Protein AF-A0A024W3K4-F1 (afdb_monomer)

Foldseek 3Di:
DDDDDDDDDDDDDDPDDPDDDDDDDDPPDDDDDDDDDCPPDDPPPQFPDPPVLVCLLPDADWAPLVPAAAWEFEQDDPPPPPPPDDDDDDDDDPDPPPSPRPDPPVVVCLVVLVFFDFLVRTDCLVVCQVPQLHKHWYAYPVRDTSAIWRAFSQFRRGTGHLDSDSNDGPFLVVLLVLLVVLVVVLVVVVVVVVVVVVVVVVDDDDPDPVVVVVVVCVVVVVPPDDDDDDDPPPPPPDDQWDVSQWAWSDDASVSSNHQWTWTTTHLEIEIERQASRCSSNVNSNVVSCCVPRVGQKYKYQQQDPSSSSRSHDRDIDIDGDPPPD

Solvent-accessible surface area (backbone atoms only — not comparable to full-atom values): 20032 Å² total; per-residue (Å²): 139,85,85,80,84,87,79,83,83,88,89,75,94,70,90,75,77,83,85,70,89,74,83,79,78,86,75,83,77,88,77,86,76,82,83,82,85,75,83,83,85,84,68,88,85,57,46,80,56,63,76,82,50,62,49,15,70,78,40,74,54,79,59,57,60,93,73,43,52,76,44,37,34,55,76,73,78,82,79,74,79,79,72,84,84,84,79,94,74,93,73,93,72,94,73,80,78,73,77,74,75,76,71,50,66,65,61,55,39,47,76,68,70,45,46,71,36,45,52,89,47,41,63,53,49,80,67,49,51,78,59,47,92,46,57,29,34,34,26,40,84,85,68,50,73,68,13,25,21,32,34,34,76,79,18,68,64,16,29,36,48,56,38,70,57,59,86,60,60,68,41,37,69,51,40,36,54,45,50,51,57,33,48,54,52,55,51,52,54,52,54,52,50,55,52,49,55,54,54,48,75,74,58,82,75,92,72,71,81,55,66,65,50,51,67,60,47,61,71,60,68,66,77,77,76,82,86,88,74,98,65,91,74,79,76,79,78,71,82,77,72,51,68,94,41,50,46,76,58,35,59,16,60,84,58,54,40,57,39,33,38,29,38,33,51,45,57,31,35,40,38,26,52,43,31,55,44,33,40,49,37,31,23,26,49,51,48,22,46,45,73,74,64,63,45,53,30,40,33,38,58,29,66,49,73,69,20,48,57,48,24,36,73,64,42,76,49,79,46,74,50,80,76,84,125

Radius of gyration: 28.73 Å; Cα contacts (8 Å, |Δi|>4): 403; chains: 1; bounding box: 88×60×87 Å

Organism: NCBI:txid1036725

pLDDT: mean 72.17, std 26.93, range [25.38, 98.62]

Mean predicted aligned error: 15.73 Å

Nearest PDB structures (foldseek):
  3c0k-assembly1_B  TM=8.573E-01  e=2.937E-12  Escherichia coli K-12
  4dmg-assembly1_B  TM=8.830E-01  e=1.112E-09  Thermus thermophilus HB8
  3vse-assembly1_A  TM=8.280E-01  e=9.782E-09  Staphylococcus aureus subsp. aureus Mu50
  3vse-assembly4_D  TM=8.427E-01  e=3.780E-08  Staphylococcus aureus subsp. aureus Mu50
  3vse-assembly3_C  TM=8.344E-01  e=4.252E-08  Staphylococcus aureus subsp. aureus Mu50

Structure (mmCIF, N/CA/C/O backbone):
data_AF-A0A024W3K4-F1
#
_entry.id   AF-A0A024W3K4-F1
#
loop_
_atom_site.group_PDB
_atom_site.id
_atom_site.type_symbol
_atom_site.label_atom_id
_atom_site.label_alt_id
_atom_site.label_comp_id
_atom_site.label_asym_id
_atom_site.label_entity_id
_atom_site.label_seq_id
_atom_site.pdbx_PDB_ins_code
_atom_site.Cartn_x
_atom_site.Cartn_y
_atom_site.Cartn_z
_atom_site.occupancy
_atom_site.B_iso_or_equiv
_atom_site.auth_seq_id
_atom_site.auth_comp_id
_atom_site.auth_asym_id
_atom_site.auth_atom_id
_atom_site.pdbx_PDB_model_num
ATOM 1 N N . MET A 1 1 ? 38.322 11.102 37.748 1.00 35.47 1 MET A N 1
ATOM 2 C CA . MET A 1 1 ? 37.238 10.255 38.298 1.00 35.47 1 MET A CA 1
ATOM 3 C C . MET A 1 1 ? 36.024 11.132 38.585 1.00 35.47 1 MET A C 1
ATOM 5 O O . MET A 1 1 ? 35.960 11.755 39.635 1.00 35.47 1 MET A O 1
ATOM 9 N N . LEU A 1 2 ? 35.109 11.256 37.620 1.00 25.53 2 LEU A N 1
ATOM 10 C CA . LEU A 1 2 ? 33.892 12.065 37.746 1.00 25.53 2 LEU A CA 1
ATOM 11 C C . LEU A 1 2 ? 32.757 11.206 38.324 1.00 25.53 2 LEU A C 1
ATOM 13 O O . LEU A 1 2 ? 32.382 10.191 37.743 1.00 25.53 2 LEU A O 1
ATOM 17 N N . LYS A 1 3 ? 32.254 11.611 39.496 1.00 25.94 3 LYS A N 1
ATOM 18 C CA . LYS A 1 3 ? 31.109 11.015 40.199 1.00 25.94 3 LYS A CA 1
ATOM 19 C C . LYS A 1 3 ? 29.810 11.366 39.469 1.00 25.94 3 LYS A C 1
ATOM 21 O O . LYS A 1 3 ? 29.427 12.531 39.437 1.00 25.94 3 LYS A O 1
ATOM 26 N N . VAL A 1 4 ? 29.106 10.360 38.956 1.00 29.14 4 VAL A N 1
ATOM 27 C CA . VAL A 1 4 ? 27.730 10.503 38.455 1.00 29.14 4 VAL A CA 1
ATOM 28 C C . VAL A 1 4 ? 26.764 10.251 39.612 1.00 29.14 4 VAL A C 1
ATOM 30 O O . VAL A 1 4 ? 26.815 9.207 40.260 1.00 29.14 4 VAL A O 1
ATOM 33 N N . HIS A 1 5 ? 25.915 11.238 39.898 1.00 28.30 5 HIS A N 1
ATOM 34 C CA . HIS A 1 5 ? 24.852 11.147 40.895 1.00 28.30 5 HIS A CA 1
ATOM 35 C C . HIS A 1 5 ? 23.686 10.309 40.359 1.00 28.30 5 HIS A C 1
ATOM 37 O O . HIS A 1 5 ? 23.136 10.588 39.297 1.00 28.30 5 HIS A O 1
ATOM 43 N N . ILE A 1 6 ? 23.301 9.293 41.130 1.00 30.70 6 ILE A N 1
ATOM 44 C CA . ILE A 1 6 ? 22.113 8.465 40.915 1.00 30.70 6 ILE A CA 1
ATOM 45 C C . ILE A 1 6 ? 20.901 9.227 41.461 1.00 30.70 6 ILE A C 1
ATOM 47 O O . ILE A 1 6 ? 20.842 9.499 42.661 1.00 30.70 6 ILE A O 1
ATOM 51 N N . ILE A 1 7 ? 19.918 9.532 40.607 1.00 29.83 7 ILE A N 1
ATOM 52 C CA . ILE A 1 7 ? 18.596 10.004 41.038 1.00 29.83 7 ILE A CA 1
ATOM 53 C C . ILE A 1 7 ? 17.520 8.970 40.671 1.00 29.83 7 ILE A C 1
ATOM 55 O O . ILE A 1 7 ? 17.353 8.552 39.530 1.00 29.83 7 ILE A O 1
ATOM 59 N N . LYS A 1 8 ? 16.845 8.568 41.747 1.00 29.58 8 LYS A N 1
ATOM 60 C CA . LYS A 1 8 ? 15.708 7.673 41.991 1.00 29.58 8 LYS A CA 1
ATOM 61 C C . LYS A 1 8 ? 14.643 7.517 40.882 1.00 29.58 8 LYS A C 1
ATOM 63 O O . LYS A 1 8 ? 13.936 8.451 40.535 1.00 29.58 8 LYS A O 1
ATOM 68 N N . THR A 1 9 ? 14.481 6.257 40.467 1.00 28.66 9 THR A N 1
ATOM 69 C CA . THR A 1 9 ? 13.239 5.472 40.257 1.00 28.66 9 THR A CA 1
ATOM 70 C C . THR A 1 9 ? 11.913 6.201 39.985 1.00 28.66 9 THR A C 1
ATOM 72 O O . THR A 1 9 ? 11.323 6.792 40.888 1.00 28.66 9 THR A O 1
ATOM 75 N N . TRP A 1 10 ? 11.347 5.964 38.797 1.00 27.56 10 TRP A N 1
ATOM 76 C CA . TRP A 1 10 ? 9.931 6.179 38.483 1.00 27.56 10 TRP A CA 1
ATOM 77 C C . TRP A 1 10 ? 9.160 4.859 38.681 1.00 27.56 10 TRP A C 1
ATOM 79 O O . TRP A 1 10 ? 9.478 3.849 38.052 1.00 27.56 10 TRP A O 1
ATOM 89 N N . LYS A 1 11 ? 8.173 4.848 39.586 1.00 32.31 11 LYS A N 1
ATOM 90 C CA . LYS A 1 11 ? 7.196 3.763 39.783 1.00 32.31 11 LYS A CA 1
ATOM 91 C C . LYS A 1 11 ? 5.886 4.183 39.112 1.00 32.31 11 LYS A C 1
ATOM 93 O O . LYS A 1 11 ? 5.188 5.041 39.633 1.00 32.31 11 LYS A O 1
ATOM 98 N N . GLY A 1 12 ? 5.547 3.552 37.992 1.00 28.77 12 GLY A N 1
ATOM 99 C CA . GLY A 1 12 ? 4.248 3.673 37.330 1.00 28.77 12 GLY A CA 1
ATOM 100 C C . GLY A 1 12 ? 3.929 2.360 36.628 1.00 28.77 12 GLY A C 1
ATOM 101 O O . GLY A 1 12 ? 4.603 1.981 35.675 1.00 28.77 12 GLY A O 1
ATOM 102 N N . PHE A 1 13 ? 2.975 1.616 37.179 1.00 30.62 13 PHE A N 1
ATOM 103 C CA . PHE A 1 13 ? 2.611 0.254 36.797 1.00 30.62 13 PHE A CA 1
ATOM 104 C C . PHE A 1 13 ? 2.102 0.164 35.346 1.00 30.62 13 PHE A C 1
ATOM 106 O O . PHE A 1 13 ? 0.965 0.515 35.055 1.00 30.62 13 PHE A O 1
ATOM 113 N N . ILE A 1 14 ? 2.898 -0.438 34.465 1.00 35.00 14 ILE A N 1
ATOM 114 C CA . ILE A 1 14 ? 2.391 -1.298 33.391 1.00 35.00 14 ILE A CA 1
ATOM 115 C C . ILE A 1 14 ? 3.075 -2.640 33.627 1.00 35.00 14 ILE A C 1
ATOM 117 O O . ILE A 1 14 ? 4.297 -2.740 33.503 1.00 35.00 14 ILE A O 1
ATOM 121 N N . LYS A 1 15 ? 2.312 -3.662 34.037 1.00 27.95 15 LYS A N 1
ATOM 122 C CA . LYS A 1 15 ? 2.810 -5.041 34.135 1.00 27.95 15 LYS A CA 1
ATOM 123 C C . LYS A 1 15 ? 3.262 -5.484 32.740 1.00 27.95 15 LYS A C 1
ATOM 125 O O . LYS A 1 15 ? 2.469 -5.976 31.947 1.00 27.95 15 LYS A O 1
ATOM 130 N N . ARG A 1 16 ? 4.545 -5.290 32.440 1.00 32.44 16 ARG A N 1
ATOM 131 C CA . ARG A 1 16 ? 5.241 -5.952 31.339 1.00 32.44 16 ARG A CA 1
ATOM 132 C C . ARG A 1 16 ? 5.407 -7.417 31.729 1.00 32.44 16 ARG A C 1
ATOM 134 O O . ARG A 1 16 ? 6.155 -7.716 32.653 1.00 32.44 16 ARG A O 1
ATOM 141 N N . GLN A 1 17 ? 4.710 -8.312 31.041 1.00 30.94 17 GLN A N 1
ATOM 142 C CA . GLN A 1 17 ? 5.138 -9.706 30.967 1.00 30.94 17 GLN A CA 1
ATOM 143 C C . GLN A 1 17 ? 6.216 -9.792 29.875 1.00 30.94 17 GLN A C 1
ATOM 145 O O . GLN A 1 17 ? 5.961 -9.347 28.752 1.00 30.94 17 GLN A O 1
ATOM 150 N N . PRO A 1 18 ? 7.425 -10.296 30.172 1.00 26.84 18 PRO A N 1
ATOM 151 C CA . PRO A 1 18 ? 8.405 -10.604 29.148 1.00 26.84 18 PRO A CA 1
ATOM 152 C C . PRO A 1 18 ? 7.993 -11.939 28.527 1.00 26.84 18 PRO A C 1
ATOM 154 O O . PRO A 1 18 ? 8.164 -12.982 29.151 1.00 26.84 18 PRO A O 1
ATOM 157 N N . PHE A 1 19 ? 7.427 -11.940 27.321 1.00 32.88 19 PHE A N 1
ATOM 158 C CA . PHE A 1 19 ? 7.217 -13.213 26.634 1.00 32.88 19 PHE A CA 1
ATOM 159 C C . PHE A 1 19 ? 8.515 -13.660 25.968 1.00 32.88 19 PHE A C 1
ATOM 161 O O . PHE A 1 19 ? 8.855 -13.283 24.849 1.00 32.88 19 PHE A O 1
ATOM 168 N N . SER A 1 20 ? 9.243 -14.463 26.741 1.00 30.78 20 SER A N 1
ATOM 169 C CA . SER A 1 20 ? 10.171 -15.484 26.278 1.00 30.78 20 SER A CA 1
ATOM 170 C C . SER A 1 20 ? 9.504 -16.375 25.228 1.00 30.78 20 SER A C 1
ATOM 172 O O . SER A 1 20 ? 8.387 -16.837 25.446 1.00 30.78 20 SER A O 1
ATOM 174 N N . SER A 1 21 ? 10.216 -16.609 24.122 1.00 30.12 21 SER A N 1
ATOM 175 C CA . SER A 1 21 ? 10.145 -17.790 23.245 1.00 30.12 21 SER A CA 1
ATOM 176 C C . SER A 1 21 ? 8.902 -18.679 23.406 1.00 30.12 21 SER A C 1
ATOM 178 O O . SER A 1 21 ? 8.953 -19.717 24.066 1.00 30.12 21 SER A O 1
ATOM 180 N N . VAL A 1 22 ? 7.793 -18.299 22.772 1.00 27.78 22 VAL A N 1
ATOM 181 C CA . VAL A 1 22 ? 6.673 -19.218 22.549 1.00 27.78 22 VAL A CA 1
ATOM 182 C C . VAL A 1 22 ? 6.882 -19.848 21.176 1.00 27.78 22 VAL A C 1
ATOM 184 O O . VAL A 1 22 ? 6.792 -19.173 20.151 1.00 27.78 22 VAL A O 1
ATOM 187 N N . LEU A 1 23 ? 7.216 -21.140 21.171 1.00 25.45 23 LEU A N 1
ATOM 188 C CA . LEU A 1 23 ? 7.142 -22.002 19.994 1.00 25.45 23 LEU A CA 1
ATOM 189 C C . LEU A 1 23 ? 5.716 -21.928 19.437 1.00 25.45 23 LEU A C 1
ATOM 191 O O . LEU A 1 23 ? 4.750 -22.269 20.116 1.00 25.45 23 LEU A O 1
ATOM 195 N N . TYR A 1 24 ? 5.595 -21.417 18.215 1.00 31.42 24 TYR A N 1
ATOM 196 C CA . TYR A 1 24 ? 4.321 -21.201 17.544 1.00 31.42 24 TYR A CA 1
ATOM 197 C C . TYR A 1 24 ? 3.840 -22.527 16.938 1.00 31.42 24 TYR A C 1
ATOM 199 O O . TYR A 1 24 ? 4.197 -22.871 15.813 1.00 31.42 24 TYR A O 1
ATOM 207 N N . GLU A 1 25 ? 3.039 -23.293 17.679 1.00 27.38 25 GLU A N 1
ATOM 208 C CA . GLU A 1 25 ? 2.244 -24.365 17.075 1.00 27.38 25 GLU A CA 1
ATOM 209 C C . GLU A 1 25 ? 1.123 -23.740 16.231 1.00 27.38 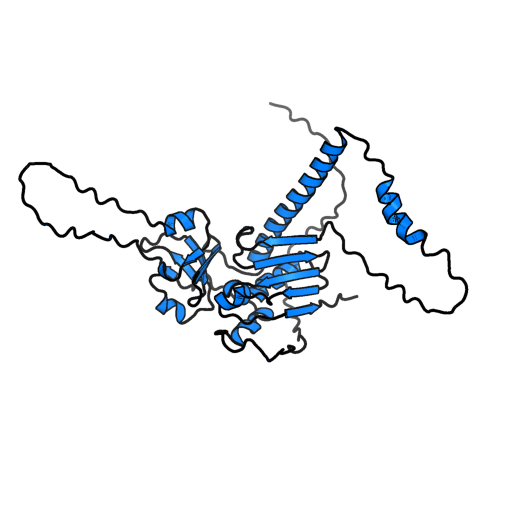25 GLU A C 1
ATOM 211 O O . GLU A 1 25 ? 0.186 -23.117 16.736 1.00 27.38 25 GLU A O 1
ATOM 216 N N . GLN A 1 26 ? 1.237 -23.895 14.910 1.00 35.94 26 GLN A N 1
ATOM 217 C CA . GLN A 1 26 ? 0.228 -23.503 13.929 1.00 35.94 26 GLN A CA 1
ATOM 218 C C . GLN A 1 26 ? -1.099 -24.234 14.184 1.00 35.94 26 GLN A C 1
ATOM 220 O O . GLN A 1 26 ? -1.314 -25.346 13.708 1.00 35.94 26 GLN A O 1
ATOM 225 N N . LYS A 1 27 ? -2.054 -23.564 14.832 1.00 25.38 27 LYS A N 1
ATOM 226 C CA . LYS A 1 27 ? -3.482 -23.860 14.647 1.00 25.38 27 LYS A CA 1
ATOM 227 C C . LYS A 1 27 ? -4.060 -22.886 13.626 1.00 25.38 27 LYS A C 1
ATOM 229 O O . LYS A 1 27 ? -4.553 -21.818 13.982 1.00 25.38 27 LYS A O 1
ATOM 234 N N . ARG A 1 28 ? -4.008 -23.260 12.341 1.00 34.69 28 ARG A N 1
ATOM 235 C CA . ARG A 1 28 ? -4.851 -22.641 11.305 1.00 34.69 28 ARG A CA 1
ATOM 236 C C . ARG A 1 28 ? -6.312 -22.872 11.702 1.00 34.69 28 ARG A C 1
ATOM 238 O O . ARG A 1 28 ? -6.773 -24.008 11.688 1.00 34.69 28 ARG A O 1
ATOM 245 N N . LYS A 1 29 ? -7.034 -21.820 12.088 1.00 32.19 29 LYS A N 1
ATOM 246 C CA . LYS A 1 29 ? -8.499 -21.865 12.145 1.00 32.19 29 LYS A CA 1
ATOM 247 C C . LYS A 1 29 ? -9.017 -21.544 10.747 1.00 32.19 29 LYS A C 1
ATOM 249 O O . LYS A 1 29 ? -8.862 -20.417 10.287 1.00 32.19 29 LYS A O 1
ATOM 254 N N . GLU A 1 30 ? -9.598 -22.531 10.074 1.00 31.02 30 GLU A N 1
ATOM 255 C CA . GLU A 1 30 ? -10.375 -22.299 8.856 1.00 31.02 30 GLU A CA 1
ATOM 256 C C . GLU A 1 30 ? -11.605 -21.459 9.215 1.00 31.02 30 GLU A C 1
ATOM 258 O O . GLU A 1 30 ? -12.449 -21.872 10.010 1.00 31.02 30 GLU A O 1
ATOM 263 N N . TYR A 1 31 ? -11.682 -20.247 8.668 1.00 39.78 31 TYR A N 1
ATOM 264 C CA . TYR A 1 31 ? -12.831 -19.364 8.828 1.00 39.78 31 TYR A CA 1
ATOM 265 C C . TYR A 1 31 ? -13.532 -19.179 7.483 1.00 39.78 31 TYR A C 1
ATOM 267 O O . TYR A 1 31 ? -12.937 -18.685 6.525 1.00 39.78 31 TYR A O 1
ATOM 275 N N . VAL A 1 32 ? -14.816 -19.536 7.431 1.00 32.03 32 VAL A N 1
ATOM 276 C CA . VAL A 1 32 ? -15.689 -19.351 6.265 1.00 32.03 32 VAL A CA 1
ATOM 277 C C . VAL A 1 32 ? -16.541 -18.100 6.491 1.00 32.03 32 VAL A C 1
ATOM 279 O O . VAL A 1 32 ? -17.346 -18.042 7.418 1.00 32.03 32 VAL A O 1
ATOM 282 N N . SER A 1 33 ? -16.352 -17.073 5.656 1.00 39.78 33 SER A N 1
ATOM 283 C CA . SER A 1 33 ? -17.185 -15.858 5.665 1.00 39.78 33 SER A CA 1
ATOM 284 C C . SER A 1 33 ? -18.474 -16.051 4.847 1.00 39.78 33 SER A C 1
ATOM 286 O O . SER A 1 33 ? -18.445 -16.791 3.864 1.00 39.78 33 SER A O 1
ATOM 288 N N . PRO A 1 34 ? -19.587 -15.370 5.192 1.00 34.47 34 PRO A N 1
ATOM 289 C CA . PRO A 1 34 ? -20.838 -15.456 4.435 1.00 34.47 34 PRO A CA 1
ATOM 290 C C . PRO A 1 34 ? -20.707 -14.894 3.003 1.00 34.47 34 PRO A C 1
ATOM 292 O O . PRO A 1 34 ? -19.805 -14.088 2.738 1.00 34.47 34 PRO A O 1
ATOM 295 N N . PRO A 1 35 ? -21.595 -15.301 2.070 1.00 35.75 35 PRO A N 1
ATOM 296 C CA . PRO A 1 35 ? -21.470 -14.981 0.653 1.00 35.75 35 PRO A CA 1
ATOM 297 C C . PRO A 1 35 ? -21.654 -13.488 0.359 1.00 35.75 35 PRO A C 1
ATOM 299 O O . PRO A 1 35 ? -22.377 -12.768 1.040 1.00 35.75 35 PRO A O 1
ATOM 302 N N . PHE A 1 36 ? -20.999 -13.049 -0.712 1.00 43.62 36 PHE A N 1
ATOM 303 C CA . PHE A 1 36 ? -21.000 -11.688 -1.242 1.00 43.62 36 PHE A CA 1
ATOM 304 C C . PHE A 1 36 ? -22.402 -11.235 -1.700 1.00 43.62 36 PHE A C 1
ATOM 306 O O . PHE A 1 36 ? -22.993 -11.862 -2.582 1.00 43.62 36 PHE A O 1
ATOM 313 N N . GLU A 1 37 ? -22.902 -10.100 -1.200 1.00 42.56 37 GLU A N 1
ATOM 314 C CA . GLU A 1 37 ? -24.058 -9.417 -1.803 1.00 42.56 37 GLU A CA 1
ATOM 315 C C . GLU A 1 37 ? -23.631 -8.729 -3.111 1.00 42.56 37 GLU A C 1
ATOM 317 O O . GLU A 1 37 ? -23.058 -7.637 -3.121 1.00 42.56 37 GLU A O 1
ATOM 322 N N . LYS A 1 38 ? -23.885 -9.396 -4.250 1.00 40.38 38 LYS A N 1
ATOM 323 C CA . LYS A 1 38 ? -23.642 -8.835 -5.590 1.00 40.38 38 LYS A CA 1
ATOM 324 C C . LYS A 1 38 ? -24.724 -7.796 -5.905 1.00 40.38 38 LYS A C 1
ATOM 326 O O . LYS A 1 38 ? -25.769 -8.156 -6.437 1.00 40.38 38 LYS A O 1
ATOM 331 N N . ASN A 1 39 ? -24.452 -6.508 -5.681 1.00 39.75 39 ASN A N 1
ATOM 332 C CA . ASN A 1 39 ? -25.192 -5.436 -6.362 1.00 39.75 39 ASN A CA 1
ATOM 333 C C . ASN A 1 39 ? -24.820 -5.477 -7.857 1.00 39.75 39 ASN A C 1
ATOM 335 O O . ASN A 1 39 ? -23.770 -4.980 -8.263 1.00 39.75 39 ASN A O 1
ATOM 339 N N . LYS A 1 40 ? -25.624 -6.182 -8.665 1.00 39.44 40 LYS A N 1
ATOM 340 C CA . LYS A 1 40 ? -25.241 -6.635 -10.017 1.00 39.44 40 LYS A CA 1
ATOM 341 C C . LYS A 1 40 ? -25.268 -5.575 -11.116 1.00 39.44 40 LYS A C 1
ATOM 343 O O . LYS A 1 40 ? -24.708 -5.842 -12.179 1.00 39.44 40 LYS A O 1
ATOM 348 N N . ASP A 1 41 ? -25.792 -4.377 -10.884 1.00 42.22 41 ASP A N 1
ATOM 349 C CA . ASP A 1 41 ? -26.120 -3.478 -11.992 1.00 42.22 41 ASP A CA 1
ATOM 350 C C . ASP A 1 41 ? -25.486 -2.090 -11.838 1.00 42.22 41 ASP A C 1
ATOM 352 O O . ASP A 1 41 ? -26.065 -1.198 -11.224 1.00 42.22 41 ASP A O 1
ATOM 356 N N . LYS A 1 42 ? -24.270 -1.924 -12.399 1.00 39.19 42 LYS A N 1
ATOM 357 C CA . LYS A 1 42 ? -23.794 -0.696 -13.098 1.00 39.19 42 LYS A CA 1
ATOM 358 C C . LYS A 1 42 ? -22.321 -0.705 -13.545 1.00 39.19 42 LYS A C 1
ATOM 360 O O . LYS A 1 42 ? -21.971 0.105 -14.396 1.00 39.19 42 LYS A O 1
ATOM 365 N N . PHE A 1 43 ? -21.458 -1.605 -13.052 1.00 41.25 43 PHE A N 1
ATOM 366 C CA . PHE A 1 43 ? -19.992 -1.429 -13.201 1.00 41.25 43 PHE A CA 1
ATOM 367 C C . PHE A 1 43 ? -19.215 -2.542 -13.927 1.00 41.25 43 PHE A C 1
ATOM 369 O O . PHE A 1 43 ? -17.994 -2.465 -14.025 1.00 41.25 43 PHE A O 1
ATOM 376 N N . LYS A 1 44 ? -19.895 -3.516 -14.550 1.00 45.09 44 LYS A N 1
ATOM 377 C CA . LYS A 1 44 ? -19.250 -4.621 -15.300 1.00 45.09 44 LYS A CA 1
ATOM 378 C C . LYS A 1 44 ? -18.358 -4.200 -16.485 1.00 45.09 44 LYS A C 1
ATOM 380 O O . LYS A 1 44 ? -17.654 -5.046 -17.021 1.00 45.09 44 LYS A O 1
ATOM 385 N N . LYS A 1 45 ? -18.402 -2.940 -16.942 1.00 41.38 45 LYS A N 1
ATOM 386 C CA . LYS A 1 45 ? -17.744 -2.513 -18.194 1.00 41.38 45 LYS A CA 1
ATOM 387 C C . LYS A 1 45 ? -16.279 -2.061 -18.067 1.00 41.38 45 LYS A C 1
ATOM 389 O O . LYS A 1 45 ? -15.621 -2.000 -19.095 1.00 41.38 45 LYS A O 1
ATOM 394 N N . ASN A 1 46 ? -15.749 -1.794 -16.867 1.00 48.06 46 ASN A N 1
ATOM 395 C CA . ASN A 1 46 ? -14.408 -1.189 -16.704 1.00 48.06 46 ASN A CA 1
ATOM 396 C C . ASN A 1 46 ? -13.418 -1.994 -15.849 1.00 48.06 46 ASN A C 1
ATOM 398 O O . ASN A 1 46 ? -12.363 -1.476 -15.476 1.00 48.06 46 ASN A O 1
ATOM 402 N N . THR A 1 47 ? -13.732 -3.251 -15.543 1.00 54.72 47 THR A N 1
ATOM 403 C CA . THR A 1 47 ? -12.933 -4.059 -14.620 1.00 54.72 47 THR A CA 1
ATOM 404 C C . THR A 1 47 ? -12.223 -5.155 -15.397 1.00 54.72 47 THR A C 1
ATOM 406 O O . THR A 1 47 ? -12.837 -5.928 -16.132 1.00 54.72 47 THR A O 1
ATOM 409 N N . LYS A 1 48 ? -10.888 -5.147 -15.326 1.00 60.25 48 LYS A N 1
ATOM 410 C CA . LYS A 1 48 ? -10.038 -6.097 -16.062 1.00 60.25 48 LYS A CA 1
ATOM 411 C C . LYS A 1 48 ? -9.694 -7.318 -15.213 1.00 60.25 48 LYS A C 1
ATOM 413 O O . LYS A 1 48 ? -9.449 -8.393 -15.747 1.00 60.25 48 LYS A O 1
ATOM 418 N N . PHE A 1 49 ? -9.732 -7.139 -13.900 1.00 61.09 49 PHE A N 1
ATOM 419 C CA . PHE A 1 49 ? -9.400 -8.134 -12.902 1.00 61.09 49 PHE A CA 1
ATOM 420 C C . PHE A 1 49 ? -10.693 -8.506 -12.167 1.00 61.09 49 PHE A C 1
ATOM 422 O O . PHE A 1 49 ? -11.243 -7.682 -11.440 1.00 61.09 49 PHE A O 1
ATOM 429 N N . LYS A 1 50 ? -11.241 -9.691 -12.458 1.00 61.09 50 LYS A N 1
ATOM 430 C CA . LYS A 1 50 ? -12.502 -10.186 -11.876 1.00 61.09 50 LYS A CA 1
ATOM 431 C C . LYS A 1 50 ? -12.229 -10.913 -10.544 1.00 61.09 50 LYS A C 1
ATOM 433 O O . LYS A 1 50 ? -11.530 -10.395 -9.680 1.00 61.09 50 LYS A O 1
ATOM 438 N N . GLU A 1 51 ? -12.749 -12.132 -10.388 1.00 53.72 51 GLU A N 1
ATOM 439 C CA . GLU A 1 51 ? -12.724 -12.932 -9.155 1.00 53.72 51 GLU A CA 1
ATOM 440 C C . GLU A 1 51 ? -11.306 -13.275 -8.650 1.00 53.72 51 GLU A C 1
ATOM 442 O O . GLU A 1 51 ? -11.129 -13.504 -7.455 1.00 53.72 51 GLU A O 1
ATOM 447 N N . GLU A 1 52 ? -10.284 -13.199 -9.512 1.00 59.88 52 GLU A N 1
ATOM 448 C CA . GLU A 1 52 ? -8.873 -13.466 -9.180 1.00 59.88 52 GLU A CA 1
ATOM 449 C C . GLU A 1 52 ? -8.298 -12.569 -8.075 1.00 59.88 52 GLU A C 1
ATOM 451 O O . GLU A 1 52 ? -7.374 -12.991 -7.381 1.00 59.88 52 GLU A O 1
ATOM 456 N N . LEU A 1 53 ? -8.830 -11.355 -7.890 1.00 64.94 53 LEU A N 1
ATOM 457 C CA . LEU A 1 53 ? -8.354 -10.432 -6.855 1.00 64.94 53 LEU A CA 1
ATOM 458 C C . LEU A 1 53 ? -9.047 -10.615 -5.506 1.00 64.94 53 LEU A C 1
ATOM 460 O O . LEU A 1 53 ? -8.432 -10.374 -4.469 1.00 64.94 53 LEU A O 1
ATOM 464 N N . TYR A 1 54 ? -10.302 -11.075 -5.488 1.00 63.50 54 TYR A N 1
ATOM 465 C CA . TYR A 1 54 ? -11.048 -11.229 -4.236 1.00 63.50 54 TYR A CA 1
ATOM 466 C C . TYR A 1 54 ? -10.445 -12.292 -3.315 1.00 63.50 54 TYR A C 1
ATOM 468 O O . TYR A 1 54 ? -10.634 -12.207 -2.099 1.00 63.50 54 TYR A O 1
ATOM 476 N N . LYS A 1 55 ? -9.675 -13.243 -3.865 1.00 71.00 55 LYS A N 1
ATOM 477 C CA . LYS A 1 55 ? -8.936 -14.230 -3.069 1.00 71.00 55 LYS A CA 1
ATOM 478 C C . LYS A 1 55 ? -7.991 -13.567 -2.069 1.00 71.00 55 LYS A C 1
ATOM 480 O O . LYS A 1 55 ? -7.900 -14.037 -0.945 1.00 71.00 55 LYS A O 1
ATOM 485 N N . TYR A 1 56 ? -7.392 -12.420 -2.402 1.00 72.38 56 TYR A N 1
ATOM 486 C CA . TYR A 1 56 ? -6.433 -11.732 -1.532 1.00 72.38 56 TYR A CA 1
ATOM 487 C C . TYR A 1 56 ? -7.069 -11.075 -0.304 1.00 72.38 56 TYR A C 1
ATOM 489 O O . TYR A 1 56 ? -6.361 -10.516 0.517 1.00 72.38 56 TYR A O 1
ATOM 497 N N . HIS A 1 57 ? -8.390 -11.153 -0.113 1.00 79.88 57 HIS A N 1
ATOM 498 C CA . HIS A 1 57 ? -9.012 -10.847 1.187 1.00 79.88 57 HIS A CA 1
ATOM 499 C C . HIS A 1 57 ? -9.016 -12.039 2.152 1.00 79.88 57 HIS A C 1
ATOM 501 O O . HIS A 1 57 ? -9.381 -11.872 3.317 1.00 79.88 57 HIS A O 1
ATOM 507 N N . TYR A 1 58 ? -8.638 -13.222 1.669 1.00 81.62 58 TYR A N 1
ATOM 508 C CA . TYR A 1 58 ? -8.709 -14.502 2.377 1.00 81.62 58 TYR A CA 1
ATOM 509 C C . TYR A 1 58 ? -7.400 -15.302 2.297 1.00 81.62 58 TYR A C 1
ATOM 511 O O . TYR A 1 58 ? -7.134 -16.110 3.180 1.00 81.62 58 TYR A O 1
ATOM 519 N N . GLU A 1 59 ? -6.583 -15.050 1.278 1.00 88.19 59 GLU A N 1
ATOM 520 C CA . GLU A 1 59 ? -5.297 -15.693 1.031 1.00 88.19 59 GLU A CA 1
ATOM 521 C C . GLU A 1 59 ? -4.159 -14.681 1.157 1.00 88.19 59 GLU A C 1
ATOM 523 O O . GLU A 1 59 ? -4.215 -13.586 0.593 1.00 88.19 59 GLU A O 1
ATOM 528 N N . GLU A 1 60 ? -3.107 -15.070 1.875 1.00 92.38 60 GLU A N 1
ATOM 529 C CA . GLU A 1 60 ? -1.902 -14.259 2.007 1.00 92.38 60 GLU A CA 1
ATOM 530 C C . GLU A 1 60 ? -1.166 -14.131 0.672 1.00 92.38 60 GLU A C 1
ATOM 532 O O . GLU A 1 60 ? -0.916 -15.125 -0.014 1.00 92.38 60 GLU A O 1
ATOM 537 N N . TYR A 1 61 ? -0.748 -12.912 0.326 1.00 94.19 61 TYR A N 1
ATOM 538 C CA . TYR A 1 61 ? 0.245 -12.736 -0.723 1.00 94.19 61 TYR A CA 1
ATOM 539 C C . TYR A 1 61 ? 1.623 -13.121 -0.175 1.00 94.19 61 TYR A C 1
ATOM 541 O O . TYR A 1 61 ? 2.134 -12.496 0.758 1.00 94.19 61 TYR A O 1
ATOM 549 N N . ILE A 1 62 ? 2.232 -14.145 -0.776 1.00 94.88 62 ILE A N 1
ATOM 550 C CA . ILE A 1 62 ? 3.573 -14.609 -0.421 1.00 94.88 62 ILE A CA 1
ATOM 551 C C . ILE A 1 62 ? 4.596 -13.933 -1.327 1.00 94.88 62 ILE A C 1
ATOM 553 O O . ILE A 1 62 ? 4.691 -14.205 -2.523 1.00 94.88 62 ILE A O 1
ATOM 557 N N . ASP A 1 63 ? 5.381 -13.043 -0.736 1.00 96.06 63 ASP A N 1
ATOM 558 C CA . ASP A 1 63 ? 6.409 -12.300 -1.444 1.00 96.06 63 ASP A CA 1
ATOM 559 C C . ASP A 1 63 ? 7.724 -13.085 -1.567 1.00 96.06 63 ASP A C 1
ATOM 561 O O . ASP A 1 63 ? 8.521 -13.174 -0.628 1.00 96.06 63 ASP A O 1
ATOM 565 N N . CYS A 1 64 ? 7.973 -13.610 -2.765 1.00 94.25 64 CYS A N 1
ATOM 566 C CA . CYS A 1 64 ? 9.202 -14.313 -3.115 1.00 94.25 64 CYS A CA 1
ATOM 567 C C . CYS A 1 64 ? 10.324 -13.327 -3.491 1.00 94.25 64 CYS A C 1
ATOM 569 O O . CYS A 1 64 ? 10.587 -13.076 -4.668 1.00 94.25 64 CYS A O 1
ATOM 571 N N . VAL A 1 65 ? 11.019 -12.792 -2.481 1.00 95.19 65 VAL A N 1
ATOM 572 C CA . VAL A 1 65 ? 12.062 -11.748 -2.613 1.00 95.19 65 VAL A CA 1
ATOM 573 C C . VAL A 1 65 ? 13.090 -12.040 -3.719 1.00 95.19 65 VAL A C 1
ATOM 575 O O . VAL A 1 65 ? 13.414 -11.157 -4.513 1.00 95.19 65 VAL A O 1
ATOM 578 N N . ASN A 1 66 ? 13.570 -13.285 -3.802 1.00 93.81 66 ASN A N 1
ATOM 579 C CA . ASN A 1 66 ? 14.627 -13.692 -4.737 1.00 93.81 66 ASN A CA 1
ATOM 580 C C . ASN A 1 66 ? 14.144 -13.877 -6.183 1.00 93.81 66 ASN A C 1
ATOM 582 O O . ASN A 1 66 ? 14.967 -13.968 -7.089 1.00 93.81 66 ASN A O 1
ATOM 586 N N . SER A 1 67 ? 12.832 -13.944 -6.405 1.00 93.94 67 SER A N 1
ATOM 587 C CA . SER A 1 67 ? 12.235 -14.159 -7.725 1.00 93.94 67 SER A CA 1
ATOM 588 C C . SER A 1 67 ? 11.369 -12.985 -8.176 1.00 93.94 67 SER A C 1
ATOM 590 O O . SER A 1 67 ? 10.568 -13.140 -9.097 1.00 93.94 67 SER A O 1
ATOM 592 N N . ARG A 1 68 ? 11.491 -11.814 -7.532 1.00 96.50 68 ARG A N 1
ATOM 593 C CA . ARG A 1 68 ? 10.792 -10.612 -7.992 1.00 96.50 68 ARG A CA 1
ATOM 594 C C . ARG A 1 68 ? 11.320 -10.206 -9.369 1.00 96.50 68 ARG A C 1
ATOM 596 O O . ARG A 1 68 ? 12.531 -9.997 -9.502 1.00 96.50 68 ARG A O 1
ATOM 603 N N . PRO A 1 69 ? 10.452 -10.039 -10.379 1.00 97.38 69 PRO A N 1
ATOM 604 C CA . PRO A 1 69 ? 10.881 -9.504 -11.660 1.00 97.38 69 PRO A CA 1
ATOM 605 C C . PRO A 1 69 ? 11.394 -8.068 -11.508 1.00 97.38 69 PRO A C 1
ATOM 607 O O . PRO A 1 69 ? 11.040 -7.342 -10.573 1.00 97.38 69 PRO A O 1
ATOM 610 N N . ILE A 1 70 ? 12.257 -7.661 -12.437 1.00 97.81 70 ILE A N 1
ATOM 611 C CA . ILE A 1 70 ? 12.852 -6.326 -12.444 1.00 97.81 70 ILE A CA 1
ATOM 612 C C . ILE A 1 70 ? 12.077 -5.440 -13.418 1.00 97.81 70 ILE A C 1
ATOM 614 O O . ILE A 1 70 ? 11.882 -5.794 -14.578 1.00 97.81 70 ILE A O 1
ATOM 618 N N . LEU A 1 71 ? 11.665 -4.271 -12.943 1.00 98.00 71 LEU A N 1
ATOM 619 C CA . LEU A 1 71 ? 11.156 -3.173 -13.749 1.00 98.00 71 LEU A CA 1
ATOM 620 C C . LEU A 1 71 ? 12.312 -2.234 -14.079 1.00 98.00 71 LEU A C 1
ATOM 622 O O . LEU A 1 71 ? 12.920 -1.652 -13.177 1.00 98.00 71 LEU A O 1
ATOM 626 N N . TYR A 1 72 ? 12.592 -2.095 -15.373 1.00 97.44 72 TYR A N 1
ATOM 627 C CA . TYR A 1 72 ? 13.622 -1.206 -15.894 1.00 97.44 72 TYR A CA 1
ATOM 628 C C . TYR A 1 72 ? 13.019 0.136 -16.305 1.00 97.44 72 TYR A C 1
ATOM 630 O O . TYR A 1 72 ? 12.081 0.192 -17.102 1.00 97.44 72 TYR A O 1
ATOM 638 N N . LEU A 1 73 ? 13.563 1.218 -15.757 1.00 96.50 73 LEU A N 1
ATOM 639 C CA . LEU A 1 73 ? 13.262 2.587 -16.168 1.00 96.50 73 LEU A CA 1
ATOM 640 C C . LEU A 1 73 ? 14.034 2.921 -17.446 1.00 96.50 73 LEU A C 1
ATOM 642 O O . LEU A 1 73 ? 15.199 2.540 -17.577 1.00 96.50 73 LEU A O 1
ATOM 646 N N . LYS A 1 74 ? 13.390 3.638 -18.369 1.00 93.00 74 LYS A N 1
ATOM 647 C CA . LYS A 1 74 ? 14.029 4.136 -19.595 1.00 93.00 74 LYS A CA 1
ATOM 648 C C . LYS A 1 74 ? 15.136 5.135 -19.265 1.00 93.00 74 LYS A C 1
ATOM 650 O O . LYS A 1 74 ? 15.002 5.925 -18.335 1.00 93.00 74 LYS A O 1
ATOM 655 N N . ASP A 1 75 ? 16.185 5.170 -20.075 1.00 85.19 75 ASP A N 1
ATOM 656 C CA . ASP A 1 75 ? 17.082 6.327 -20.089 1.00 85.19 75 ASP A CA 1
ATOM 657 C C . ASP A 1 75 ? 16.407 7.487 -20.845 1.00 85.19 75 ASP A C 1
ATOM 659 O O . ASP A 1 75 ? 15.696 7.260 -21.823 1.00 85.19 75 ASP A O 1
ATOM 663 N N . GLU A 1 76 ? 16.582 8.734 -20.394 1.00 70.06 76 GLU A N 1
ATOM 664 C CA . GLU A 1 76 ? 16.128 9.914 -21.143 1.00 70.06 76 GLU A CA 1
ATOM 665 C C . GLU A 1 76 ? 16.786 9.929 -22.535 1.00 70.06 76 GLU A C 1
ATOM 667 O O . GLU A 1 76 ? 18.010 10.034 -22.651 1.00 70.06 76 GLU A O 1
ATOM 672 N N . GLU A 1 77 ? 15.966 9.841 -23.588 1.00 58.16 77 GLU A N 1
ATOM 673 C CA . GLU A 1 77 ? 16.414 10.001 -24.971 1.00 58.16 77 GLU A CA 1
ATOM 674 C C . GLU A 1 77 ? 17.027 11.395 -25.159 1.00 58.16 77 GLU A C 1
ATOM 676 O O . GLU A 1 77 ? 16.452 12.426 -24.790 1.00 58.16 77 GLU A O 1
ATOM 681 N N . ILE A 1 78 ? 18.229 11.430 -25.736 1.00 52.66 78 ILE A N 1
ATOM 682 C CA . ILE A 1 78 ? 18.835 12.669 -26.212 1.00 52.66 78 ILE A CA 1
ATOM 683 C C . ILE A 1 78 ? 18.117 13.002 -27.517 1.00 52.66 78 ILE A C 1
ATOM 685 O O . ILE A 1 78 ? 18.474 12.469 -28.561 1.00 52.66 78 ILE A O 1
ATOM 689 N N . TYR A 1 79 ? 17.111 13.874 -27.471 1.00 46.59 79 TYR A N 1
ATOM 690 C CA . TYR A 1 79 ? 16.652 14.527 -28.693 1.00 46.59 79 TYR A CA 1
ATOM 691 C C . TYR A 1 79 ? 17.770 15.465 -29.151 1.00 46.59 79 TYR A C 1
ATOM 693 O O . TYR A 1 79 ? 17.988 16.529 -28.562 1.00 46.59 79 TYR A O 1
ATOM 701 N N . GLU A 1 80 ? 18.534 15.038 -30.153 1.00 45.09 80 GLU A N 1
ATOM 702 C CA . GLU A 1 80 ? 19.284 15.971 -30.981 1.00 45.09 80 GLU A CA 1
ATOM 703 C C . GLU A 1 80 ? 18.233 16.744 -31.777 1.00 45.09 80 GLU A C 1
ATOM 705 O O . GLU A 1 80 ? 17.502 16.173 -32.580 1.00 45.09 80 GLU A O 1
ATOM 710 N N . HIS A 1 81 ? 18.074 18.034 -31.476 1.00 41.53 81 HIS A N 1
ATOM 711 C CA . HIS A 1 81 ? 17.404 18.912 -32.420 1.00 41.53 81 HIS A CA 1
ATOM 712 C C . HIS A 1 81 ? 18.311 18.966 -33.647 1.00 41.53 81 HIS A C 1
ATOM 714 O O . HIS A 1 81 ? 19.350 19.625 -33.610 1.00 41.53 81 HIS A O 1
ATOM 720 N N . GLU A 1 82 ? 17.944 18.235 -34.697 1.00 40.84 82 GLU A N 1
ATOM 721 C CA . GLU A 1 82 ? 18.410 18.526 -36.045 1.00 40.84 82 GLU A CA 1
ATOM 722 C C . GLU A 1 82 ? 17.911 19.937 -36.361 1.00 40.84 82 GLU A C 1
ATOM 724 O O . GLU A 1 82 ? 16.739 20.168 -36.654 1.00 40.84 82 GLU A O 1
ATOM 729 N N . HIS A 1 83 ? 18.784 20.921 -36.159 1.00 43.62 83 HIS A N 1
ATOM 730 C CA . HIS A 1 83 ? 18.611 22.205 -36.803 1.00 43.62 83 HIS A CA 1
ATOM 731 C C . HIS A 1 83 ? 18.846 21.946 -38.289 1.00 43.62 83 HIS A C 1
ATOM 733 O O . HIS A 1 83 ? 19.967 21.648 -38.688 1.00 43.62 83 HIS A O 1
ATOM 739 N N . GLU A 1 84 ? 17.779 21.996 -39.087 1.00 39.91 84 GLU A N 1
ATOM 740 C CA . GLU A 1 84 ? 17.903 22.155 -40.532 1.00 39.91 84 GLU A CA 1
ATOM 741 C C . GLU A 1 84 ? 18.680 23.451 -40.786 1.00 39.91 84 GLU A C 1
ATOM 743 O O . GLU A 1 84 ? 18.189 24.558 -40.547 1.00 39.91 84 GLU A O 1
ATOM 748 N N . ASP A 1 85 ? 19.932 23.290 -41.204 1.00 43.94 85 ASP A N 1
ATOM 749 C CA . ASP A 1 85 ? 20.793 24.368 -41.658 1.00 43.94 85 ASP A CA 1
ATOM 750 C C . ASP A 1 85 ? 20.191 25.011 -42.910 1.00 43.94 85 ASP A C 1
ATOM 752 O O . ASP A 1 85 ? 19.935 24.338 -43.905 1.00 43.94 85 ASP A O 1
ATOM 756 N N . ASN A 1 86 ? 20.032 26.333 -42.885 1.00 40.53 86 ASN A N 1
ATOM 757 C CA . ASN A 1 86 ? 20.171 27.175 -44.067 1.00 40.53 86 ASN A CA 1
ATOM 758 C C . ASN A 1 86 ? 20.503 28.600 -43.620 1.00 40.53 86 ASN A C 1
ATOM 760 O O . ASN A 1 86 ? 19.625 29.333 -43.170 1.00 40.53 86 ASN A O 1
ATOM 764 N N . VAL A 1 87 ? 21.785 28.961 -43.725 1.00 39.66 87 VAL A N 1
ATOM 765 C CA . VAL A 1 87 ? 22.319 30.191 -44.345 1.00 39.66 87 VAL A CA 1
ATOM 766 C C . VAL A 1 87 ? 23.809 30.269 -43.998 1.00 39.66 87 VAL A C 1
ATOM 768 O O . VAL A 1 87 ? 24.201 30.401 -42.839 1.00 39.66 87 VAL A O 1
ATOM 771 N N . GLU A 1 88 ? 24.639 30.184 -45.037 1.00 46.28 88 GLU A N 1
ATOM 772 C CA . GLU A 1 88 ? 26.061 30.503 -44.993 1.00 46.28 88 GLU A CA 1
ATOM 773 C C . GLU A 1 88 ? 26.275 31.908 -44.423 1.00 46.28 88 GLU A C 1
ATOM 775 O O . GLU A 1 88 ? 25.746 32.887 -44.939 1.00 46.28 88 GLU A O 1
ATOM 780 N N . THR A 1 89 ? 27.116 32.034 -43.402 1.00 35.69 89 THR A N 1
ATOM 781 C CA . THR A 1 89 ? 28.117 33.104 -43.352 1.00 35.69 89 THR A CA 1
ATOM 782 C C . THR A 1 89 ? 29.247 32.679 -42.426 1.00 35.69 89 THR A C 1
ATOM 784 O O . THR A 1 89 ? 29.060 32.234 -41.295 1.00 35.69 89 THR A O 1
ATOM 787 N N . SER A 1 90 ? 30.452 32.792 -42.965 1.00 44.34 90 SER A N 1
ATOM 788 C CA . SER A 1 90 ? 31.725 32.649 -42.283 1.00 44.34 90 SER A CA 1
ATOM 789 C C . SER A 1 90 ? 31.779 33.527 -41.033 1.00 44.34 90 SER A C 1
ATOM 791 O O . SER A 1 90 ? 31.455 34.705 -41.112 1.00 44.34 90 SER A O 1
ATOM 793 N N . HIS A 1 91 ? 32.209 32.964 -39.900 1.00 38.88 91 HIS A N 1
ATOM 794 C CA . HIS A 1 91 ? 33.206 33.519 -38.972 1.00 38.88 91 HIS A CA 1
ATOM 795 C C . HIS A 1 91 ? 33.469 32.508 -37.842 1.00 38.88 91 HIS A C 1
ATOM 797 O O . HIS A 1 91 ? 32.556 31.943 -37.245 1.00 38.88 91 HIS A O 1
ATOM 803 N N . ASN A 1 92 ? 34.756 32.273 -37.584 1.00 45.66 92 ASN A N 1
ATOM 804 C CA . ASN A 1 92 ? 35.292 31.352 -36.588 1.00 45.66 92 ASN A CA 1
ATOM 805 C C . ASN A 1 92 ? 34.648 31.520 -35.204 1.00 45.66 92 ASN A C 1
ATOM 807 O O . ASN A 1 92 ? 34.763 32.582 -34.601 1.00 45.66 92 ASN A O 1
ATOM 811 N N . ASN A 1 93 ? 34.104 30.435 -34.650 1.00 37.56 93 ASN A N 1
ATOM 812 C CA . ASN A 1 93 ? 34.026 30.255 -33.204 1.00 37.56 93 ASN A CA 1
ATOM 813 C C . ASN A 1 93 ? 34.080 28.771 -32.843 1.00 37.56 93 ASN A C 1
ATOM 815 O O . ASN A 1 93 ? 33.267 27.961 -33.283 1.00 37.56 93 ASN A O 1
ATOM 819 N N . SER A 1 94 ? 35.063 28.435 -32.010 1.00 44.66 94 SER A N 1
ATOM 820 C CA . SER A 1 94 ? 35.264 27.116 -31.419 1.00 44.66 94 SER A CA 1
ATOM 821 C C . SER A 1 94 ? 34.148 26.842 -30.402 1.00 44.66 94 SER A C 1
ATOM 823 O O . SER A 1 94 ? 34.315 27.007 -29.193 1.00 44.66 94 SER A O 1
ATOM 825 N N . ASN A 1 95 ? 32.963 26.475 -30.892 1.00 38.59 95 ASN A N 1
ATOM 826 C CA . ASN A 1 95 ? 31.842 26.075 -30.053 1.00 38.59 95 ASN A CA 1
ATOM 827 C C . ASN A 1 95 ? 32.012 24.609 -29.653 1.00 38.59 95 ASN A C 1
ATOM 829 O O . ASN A 1 95 ? 31.576 23.682 -30.332 1.00 38.59 95 ASN A O 1
ATOM 833 N N . ASN A 1 96 ? 32.632 24.409 -28.490 1.00 41.81 96 ASN A N 1
ATOM 834 C CA . ASN A 1 96 ? 32.504 23.179 -27.721 1.00 41.81 96 ASN A CA 1
ATOM 835 C C . ASN A 1 96 ? 31.018 22.947 -27.402 1.00 41.81 96 ASN A C 1
ATOM 837 O O . ASN A 1 96 ? 30.516 23.398 -26.368 1.00 41.81 96 ASN A O 1
ATOM 841 N N . ASN A 1 97 ? 30.325 22.209 -28.271 1.00 40.78 97 ASN A N 1
ATOM 842 C CA . ASN A 1 97 ? 29.004 21.643 -28.018 1.00 40.78 97 ASN A CA 1
ATOM 843 C C . ASN A 1 97 ? 29.108 20.620 -26.875 1.00 40.78 97 ASN A C 1
ATOM 845 O O . ASN A 1 97 ? 29.113 19.404 -27.072 1.00 40.78 97 ASN A O 1
ATOM 849 N N . LYS A 1 98 ? 29.196 21.109 -25.632 1.00 44.38 98 LYS A N 1
ATOM 850 C CA . LYS A 1 98 ? 28.965 20.300 -24.435 1.00 44.38 98 LYS A CA 1
ATOM 851 C C . LYS A 1 98 ? 27.506 19.858 -24.477 1.00 44.38 98 LYS A C 1
ATOM 853 O O . LYS A 1 98 ? 26.634 20.567 -23.976 1.00 44.38 98 LYS A O 1
ATOM 858 N N . LYS A 1 99 ? 27.254 18.675 -25.050 1.00 47.00 99 LYS A N 1
ATOM 859 C CA . LYS A 1 99 ? 26.006 17.918 -24.895 1.00 47.00 99 LYS A CA 1
ATOM 860 C C . LYS A 1 99 ? 25.671 17.881 -23.401 1.00 47.00 99 LYS A C 1
ATOM 862 O O . LYS A 1 99 ? 26.259 17.114 -22.635 1.00 47.00 99 LYS A O 1
ATOM 867 N N . LYS A 1 100 ? 24.774 18.761 -22.948 1.00 48.41 100 LYS A N 1
ATOM 868 C CA . LYS A 1 100 ? 24.250 18.733 -21.581 1.00 48.41 100 LYS A CA 1
ATOM 869 C C . LYS A 1 100 ? 23.459 17.435 -21.465 1.00 48.41 100 LYS A C 1
ATOM 871 O O . LYS A 1 100 ? 22.308 17.390 -21.878 1.00 48.41 100 LYS A O 1
ATOM 876 N N . LYS A 1 101 ? 24.076 16.383 -20.911 1.00 50.38 101 LYS A N 1
ATOM 877 C CA . LYS A 1 101 ? 23.367 15.181 -20.450 1.00 50.38 101 LYS A CA 1
ATOM 878 C C . LYS A 1 101 ? 22.239 15.648 -19.525 1.00 50.38 101 LYS A C 1
ATOM 880 O O . LYS A 1 101 ? 22.507 16.007 -18.372 1.00 50.38 101 LYS A O 1
ATOM 885 N N . LYS A 1 102 ? 20.997 15.713 -20.018 1.00 55.44 102 LYS A N 1
ATOM 886 C CA . LYS A 1 102 ? 19.837 15.882 -19.141 1.00 55.44 102 LYS A CA 1
ATOM 887 C C . LYS A 1 102 ? 19.827 14.655 -18.227 1.00 55.44 102 LYS A C 1
ATOM 889 O O . LYS A 1 102 ? 19.994 13.519 -18.650 1.00 55.44 102 LYS A O 1
ATOM 894 N N . LYS A 1 103 ? 19.881 14.927 -16.924 1.00 56.88 103 LYS A N 1
ATOM 895 C CA . LYS A 1 103 ? 19.898 13.898 -15.882 1.00 56.88 103 LYS A CA 1
ATOM 896 C C . LYS A 1 103 ? 18.453 13.444 -15.672 1.00 56.88 103 LYS A C 1
ATOM 898 O O . LYS A 1 103 ? 17.700 14.285 -15.166 1.00 56.88 103 LYS A O 1
ATOM 903 N N . ASN A 1 104 ? 18.174 12.158 -15.929 1.00 73.00 104 ASN A N 1
ATOM 904 C CA . ASN A 1 104 ? 16.903 11.451 -15.702 1.00 73.00 104 ASN A CA 1
ATOM 905 C C . ASN A 1 104 ? 16.034 12.111 -14.624 1.00 73.00 104 ASN A C 1
ATOM 907 O O . ASN A 1 104 ? 16.318 12.055 -13.421 1.00 73.00 104 ASN A O 1
ATOM 911 N N . THR A 1 105 ? 14.973 12.770 -15.071 1.00 84.75 105 THR A N 1
ATOM 912 C CA . THR A 1 105 ? 14.026 13.514 -14.242 1.00 84.75 105 THR A CA 1
ATOM 913 C C . THR A 1 105 ? 13.277 12.569 -13.307 1.00 84.75 105 THR A C 1
ATOM 915 O O . THR A 1 105 ? 13.109 12.886 -12.126 1.00 84.75 105 THR A O 1
ATOM 918 N N . HIS A 1 106 ? 12.915 11.376 -13.789 1.00 88.06 106 HIS A N 1
ATOM 919 C CA . HIS A 1 106 ? 12.269 10.343 -12.981 1.00 88.06 106 HIS A CA 1
ATOM 920 C C . HIS A 1 106 ? 13.214 9.766 -11.912 1.00 88.06 106 HIS A C 1
ATOM 922 O O . HIS A 1 106 ? 12.808 9.670 -10.757 1.00 88.06 106 HIS A O 1
ATOM 928 N N . ASP A 1 107 ? 14.496 9.520 -12.213 1.00 90.44 107 ASP A N 1
ATOM 929 C CA . ASP A 1 107 ? 15.470 9.037 -11.214 1.00 90.44 107 ASP A CA 1
ATOM 930 C C . ASP A 1 107 ? 15.598 10.008 -10.033 1.00 90.44 107 ASP A C 1
ATOM 932 O O . ASP A 1 107 ? 15.605 9.609 -8.867 1.00 90.44 107 ASP A O 1
ATOM 936 N N . LYS A 1 108 ? 15.673 11.315 -10.318 1.00 91.50 108 LYS A N 1
ATOM 937 C CA . LYS A 1 108 ? 15.713 12.351 -9.272 1.00 91.50 108 LYS A CA 1
ATOM 938 C C . LYS A 1 108 ? 14.431 12.376 -8.450 1.00 91.50 108 LYS A C 1
ATOM 940 O O . LYS A 1 108 ? 14.490 12.610 -7.245 1.00 91.50 108 LYS A O 1
ATOM 945 N N . ARG A 1 109 ? 13.284 12.184 -9.101 1.00 94.31 109 ARG A N 1
ATOM 946 C CA . ARG A 1 109 ? 11.966 12.171 -8.465 1.00 94.31 109 ARG A CA 1
ATOM 947 C C . ARG A 1 109 ? 11.852 10.990 -7.494 1.00 94.31 109 ARG A C 1
ATOM 949 O O . ARG A 1 109 ? 11.503 11.205 -6.336 1.00 94.31 109 ARG A O 1
ATOM 956 N N . LEU A 1 110 ? 12.259 9.793 -7.915 1.00 94.12 110 LEU A N 1
ATOM 957 C CA . LEU A 1 110 ? 12.291 8.598 -7.064 1.00 94.12 110 LEU A CA 1
ATOM 958 C C . LEU A 1 110 ? 13.291 8.742 -5.905 1.00 94.12 110 LEU A C 1
ATOM 960 O O . LEU A 1 110 ? 12.953 8.436 -4.766 1.00 94.12 110 LEU A O 1
ATOM 964 N N . LYS A 1 111 ? 14.480 9.317 -6.147 1.00 92.69 111 LYS A N 1
ATOM 965 C CA . LYS A 1 111 ? 15.478 9.614 -5.093 1.00 92.69 111 LYS A CA 1
ATOM 966 C C . LYS A 1 111 ? 14.977 10.604 -4.032 1.00 92.69 111 LYS A C 1
ATOM 968 O O . LYS A 1 111 ? 15.521 10.644 -2.935 1.00 92.69 111 LYS A O 1
ATOM 973 N N . ARG A 1 112 ? 13.944 11.394 -4.339 1.00 92.62 11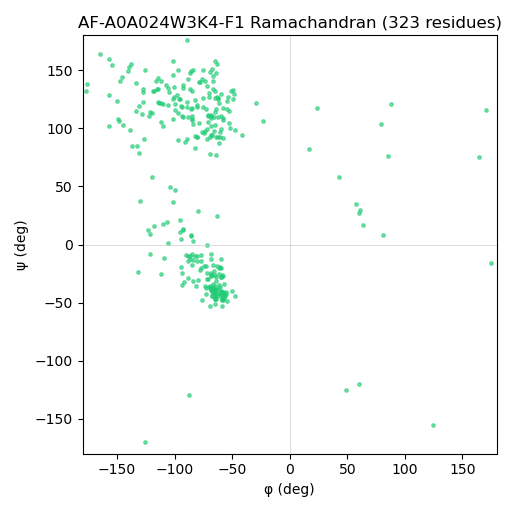2 ARG A N 1
ATOM 974 C CA . ARG A 1 112 ? 13.263 12.304 -3.400 1.00 92.62 112 ARG A CA 1
ATOM 975 C C . ARG A 1 112 ? 12.053 11.662 -2.708 1.00 92.62 112 ARG A C 1
ATOM 977 O O . ARG A 1 112 ? 11.258 12.383 -2.118 1.00 92.62 112 ARG A O 1
ATOM 984 N N . ASN A 1 113 ? 11.906 10.338 -2.785 1.00 89.25 113 ASN A N 1
ATOM 985 C CA . ASN A 1 113 ? 10.785 9.574 -2.230 1.00 89.25 113 ASN A CA 1
ATOM 986 C C . ASN A 1 113 ? 9.409 9.963 -2.798 1.00 89.25 113 ASN A C 1
ATOM 988 O O . ASN A 1 113 ? 8.393 9.772 -2.140 1.00 89.25 113 ASN A O 1
ATOM 992 N N . ILE A 1 114 ? 9.347 10.478 -4.030 1.00 94.75 114 ILE A N 1
ATOM 993 C CA . ILE A 1 114 ? 8.075 10.595 -4.753 1.00 94.75 114 ILE A CA 1
ATOM 994 C C . ILE A 1 114 ? 7.828 9.239 -5.433 1.00 94.75 114 ILE A C 1
ATOM 996 O O . ILE A 1 114 ? 8.529 8.932 -6.399 1.00 94.75 114 ILE A O 1
ATOM 1000 N N . PRO A 1 115 ? 6.864 8.419 -4.972 1.00 95.62 115 PRO A N 1
ATOM 1001 C CA . PRO A 1 115 ? 6.899 6.967 -5.171 1.00 95.62 115 PRO A CA 1
ATOM 1002 C C . PRO A 1 115 ? 6.346 6.484 -6.519 1.00 95.62 115 PRO A C 1
ATOM 1004 O O . PRO A 1 115 ? 6.237 5.282 -6.733 1.00 95.62 115 PRO A O 1
ATOM 1007 N N . PHE A 1 116 ? 5.944 7.383 -7.417 1.00 97.25 116 PHE A N 1
ATOM 1008 C CA . PHE A 1 116 ? 5.193 7.029 -8.625 1.00 97.25 116 PHE A CA 1
ATOM 1009 C C . PHE A 1 116 ? 6.091 6.694 -9.813 1.00 97.25 116 PHE A C 1
ATOM 1011 O O . PHE A 1 116 ? 7.105 7.335 -10.031 1.00 97.25 116 PHE A O 1
ATOM 1018 N N . ILE A 1 117 ? 5.722 5.716 -10.623 1.00 97.69 117 ILE A N 1
ATOM 1019 C CA . ILE A 1 117 ? 6.387 5.421 -11.895 1.00 97.69 117 ILE A CA 1
ATOM 1020 C C . ILE A 1 117 ? 5.298 5.378 -12.954 1.00 97.69 117 ILE A C 1
ATOM 1022 O O . ILE A 1 117 ? 4.326 4.630 -12.815 1.00 97.69 117 ILE A O 1
ATOM 1026 N N . TYR A 1 118 ? 5.433 6.214 -13.974 1.00 97.31 118 TYR A N 1
ATOM 1027 C CA . TYR A 1 118 ? 4.441 6.341 -15.033 1.00 97.31 118 TYR A CA 1
ATOM 1028 C C . TYR A 1 118 ? 4.667 5.296 -16.127 1.00 97.31 118 TYR A C 1
ATOM 1030 O O . TYR A 1 118 ? 5.795 4.897 -16.400 1.00 97.31 118 TYR A O 1
ATOM 1038 N N . SER A 1 119 ? 3.585 4.867 -16.778 1.00 96.25 119 SER A N 1
ATOM 1039 C CA . SER A 1 119 ? 3.610 3.849 -17.844 1.00 96.25 119 SER A CA 1
ATOM 1040 C C . SER A 1 119 ? 4.652 4.120 -18.937 1.00 96.25 119 SER A C 1
ATOM 1042 O O . SER A 1 119 ? 5.345 3.207 -19.378 1.00 96.25 119 SER A O 1
ATOM 1044 N N . ASN A 1 120 ? 4.813 5.380 -19.343 1.00 94.81 120 ASN A N 1
ATOM 1045 C CA . ASN A 1 120 ? 5.761 5.796 -20.375 1.00 94.81 120 ASN A CA 1
ATOM 1046 C C . ASN A 1 120 ? 7.234 5.756 -19.926 1.00 94.81 120 ASN A C 1
ATOM 1048 O O . ASN A 1 120 ? 8.109 5.723 -20.793 1.00 94.81 120 ASN A O 1
ATOM 1052 N N . GLU A 1 121 ? 7.509 5.734 -18.618 1.00 95.56 121 GLU A N 1
ATOM 1053 C CA . GLU A 1 121 ? 8.858 5.673 -18.029 1.00 95.56 121 GLU A CA 1
ATOM 1054 C C . GLU A 1 121 ? 9.420 4.239 -17.977 1.00 95.56 121 GLU A C 1
ATOM 1056 O O . GLU A 1 121 ? 10.600 4.058 -17.682 1.00 95.56 121 GLU A O 1
ATOM 1061 N N . ILE A 1 122 ? 8.606 3.214 -18.260 1.00 96.44 122 ILE A N 1
ATOM 1062 C CA . ILE A 1 122 ? 8.979 1.800 -18.113 1.00 96.44 122 ILE A CA 1
ATOM 1063 C C . ILE A 1 122 ? 9.461 1.230 -19.453 1.00 96.44 122 ILE A C 1
ATOM 1065 O O . ILE A 1 122 ? 8.737 1.269 -20.448 1.00 96.44 122 ILE A O 1
ATOM 1069 N N . GLN A 1 123 ? 10.667 0.661 -19.474 1.00 96.25 123 GLN A N 1
ATOM 1070 C CA . GLN A 1 123 ? 11.283 0.061 -20.660 1.00 96.25 123 GLN A CA 1
ATOM 1071 C C . GLN A 1 123 ? 10.683 -1.312 -20.996 1.00 96.25 123 GLN A C 1
ATOM 1073 O O . GLN A 1 123 ? 10.317 -1.563 -22.140 1.00 96.25 123 GLN A O 1
ATOM 1078 N N . ASN A 1 124 ? 10.550 -2.204 -20.011 1.00 96.56 124 ASN A N 1
ATOM 1079 C CA . ASN A 1 124 ? 10.102 -3.591 -20.200 1.00 96.56 124 ASN A CA 1
ATOM 1080 C C . ASN A 1 124 ? 8.623 -3.814 -19.823 1.00 96.56 124 ASN A C 1
ATOM 1082 O O . ASN A 1 124 ? 8.247 -4.856 -19.285 1.00 96.56 124 ASN A O 1
ATOM 1086 N N . LEU A 1 125 ? 7.762 -2.829 -20.107 1.00 95.81 125 LEU A N 1
ATOM 1087 C CA . LEU A 1 125 ? 6.353 -2.841 -19.695 1.00 95.81 125 LEU A CA 1
ATOM 1088 C C . LEU A 1 125 ? 5.579 -4.052 -20.242 1.00 95.81 125 LEU A C 1
ATOM 1090 O O . LEU A 1 125 ? 4.863 -4.711 -19.491 1.00 95.81 125 LEU A O 1
ATOM 1094 N N . GLU A 1 126 ? 5.725 -4.359 -21.535 1.00 94.94 126 GLU A N 1
ATOM 1095 C CA . GLU A 1 126 ? 4.989 -5.455 -22.187 1.00 94.94 126 GLU A CA 1
ATOM 1096 C C . GLU A 1 126 ? 5.419 -6.845 -21.690 1.00 94.94 126 GLU A C 1
ATOM 1098 O O . GLU A 1 126 ? 4.612 -7.773 -21.672 1.00 94.94 126 GLU A O 1
ATOM 1103 N N . GLU A 1 127 ? 6.663 -6.991 -21.228 1.00 95.25 127 GLU A N 1
ATOM 1104 C CA . GLU A 1 127 ? 7.134 -8.220 -20.588 1.00 95.25 127 GLU A CA 1
ATOM 1105 C C . GLU A 1 127 ? 6.461 -8.413 -19.223 1.00 95.25 127 GLU A C 1
ATOM 1107 O O . GLU A 1 127 ? 5.829 -9.444 -18.983 1.00 95.25 127 GLU A O 1
ATOM 1112 N N . LEU A 1 128 ? 6.526 -7.395 -18.358 1.00 94.69 128 LEU A N 1
ATOM 1113 C CA . LEU A 1 128 ? 5.956 -7.439 -17.007 1.00 94.69 128 LEU A CA 1
ATOM 1114 C C . LEU A 1 128 ? 4.434 -7.582 -17.013 1.00 94.69 128 LEU A C 1
ATOM 1116 O O . LEU A 1 128 ? 3.850 -8.209 -16.132 1.00 94.69 128 LEU A O 1
ATOM 1120 N N . LYS A 1 129 ? 3.771 -7.038 -18.031 1.00 93.38 129 LYS A N 1
ATOM 1121 C CA . LYS A 1 129 ? 2.316 -7.104 -18.201 1.00 93.38 129 LYS A CA 1
ATOM 1122 C C . LYS A 1 129 ? 1.770 -8.528 -18.306 1.00 93.38 129 LYS A C 1
ATOM 1124 O O . LYS A 1 129 ? 0.585 -8.725 -18.035 1.00 93.38 129 LYS A O 1
ATOM 1129 N N . LYS A 1 130 ? 2.612 -9.512 -18.647 1.00 91.12 130 LYS A N 1
ATOM 1130 C CA . LYS A 1 130 ? 2.255 -10.941 -18.657 1.00 91.12 130 LYS A CA 1
ATOM 1131 C C . LYS A 1 130 ? 1.916 -11.472 -17.261 1.00 91.12 130 LYS A C 1
ATOM 1133 O O . LYS A 1 130 ? 1.128 -12.404 -17.158 1.00 91.12 130 LYS A O 1
ATOM 1138 N N . ASN A 1 131 ? 2.477 -10.878 -16.205 1.00 87.25 131 ASN A N 1
ATOM 1139 C CA . ASN A 1 131 ? 2.190 -11.237 -14.820 1.00 87.25 131 ASN A CA 1
ATOM 1140 C C . ASN A 1 131 ? 2.037 -9.970 -13.953 1.00 87.25 131 ASN A C 1
ATOM 1142 O O . ASN A 1 131 ? 3.001 -9.529 -13.333 1.00 87.25 131 ASN A O 1
ATOM 1146 N N . PRO A 1 132 ? 0.841 -9.355 -13.913 1.00 84.06 132 PRO A N 1
ATOM 1147 C CA . PRO A 1 132 ? 0.626 -8.082 -13.224 1.00 84.06 132 PRO A CA 1
ATOM 1148 C C . PRO A 1 132 ? 0.450 -8.211 -11.701 1.00 84.06 132 PRO A C 1
ATOM 1150 O O . PRO A 1 132 ? 0.438 -7.194 -11.018 1.00 84.06 132 PRO A O 1
ATOM 1153 N N . PHE A 1 133 ? 0.300 -9.426 -11.160 1.00 88.81 133 PHE A N 1
ATOM 1154 C CA . PHE A 1 133 ? 0.012 -9.666 -9.738 1.00 88.81 133 PHE A CA 1
ATOM 1155 C C . PHE A 1 133 ? 1.266 -10.040 -8.948 1.00 88.81 133 PHE A C 1
ATOM 1157 O O . PHE A 1 133 ? 1.284 -11.020 -8.203 1.00 88.81 133 PHE A O 1
ATOM 1164 N N . VAL A 1 134 ? 2.339 -9.278 -9.146 1.00 92.56 134 VAL A N 1
ATOM 1165 C CA . VAL A 1 134 ? 3.607 -9.475 -8.442 1.00 92.56 134 VAL A CA 1
ATOM 1166 C C . VAL A 1 134 ? 4.223 -8.145 -8.046 1.00 92.56 134 VAL A C 1
ATOM 1168 O O . VAL A 1 134 ? 4.030 -7.112 -8.692 1.00 92.56 134 VAL A O 1
ATOM 1171 N N . LEU A 1 135 ? 5.010 -8.185 -6.979 1.00 97.50 135 LEU A N 1
ATOM 1172 C CA . LEU A 1 135 ? 5.921 -7.104 -6.635 1.00 97.50 135 LEU A CA 1
ATOM 1173 C C . LEU A 1 135 ? 7.118 -7.099 -7.585 1.00 97.50 135 LEU A C 1
ATOM 1175 O O . LEU A 1 135 ? 7.660 -8.150 -7.925 1.00 97.50 135 LEU A O 1
ATOM 1179 N N . VAL A 1 136 ? 7.556 -5.902 -7.965 1.00 98.00 136 VAL A N 1
ATOM 1180 C CA . VAL A 1 136 ? 8.701 -5.695 -8.859 1.00 98.00 136 VAL A CA 1
ATOM 1181 C C . VAL A 1 136 ? 9.833 -4.993 -8.118 1.00 98.00 136 VAL A C 1
ATOM 1183 O O . VAL A 1 136 ? 9.595 -4.101 -7.301 1.00 98.00 136 VAL A O 1
ATOM 1186 N N . ASN A 1 137 ? 11.076 -5.357 -8.424 1.00 98.25 137 ASN A N 1
ATOM 1187 C CA . ASN A 1 137 ? 12.237 -4.549 -8.054 1.00 98.25 137 ASN A CA 1
ATOM 1188 C C . ASN A 1 137 ? 12.456 -3.482 -9.131 1.00 98.25 137 ASN A C 1
ATOM 1190 O O . ASN A 1 137 ? 12.472 -3.801 -10.315 1.00 98.25 137 ASN A O 1
ATOM 1194 N N . VAL A 1 138 ? 12.649 -2.225 -8.746 1.00 98.06 138 VAL A N 1
ATOM 1195 C CA . VAL A 1 138 ? 12.787 -1.105 -9.687 1.00 98.06 138 VAL A CA 1
ATOM 1196 C C . VAL A 1 138 ? 14.252 -0.731 -9.856 1.00 98.06 138 VAL A C 1
ATOM 1198 O O . VAL A 1 138 ? 14.937 -0.442 -8.868 1.00 98.06 138 VAL A O 1
ATOM 1201 N N . LYS A 1 139 ? 14.715 -0.685 -11.107 1.00 97.25 139 LYS A N 1
ATOM 1202 C CA . LYS A 1 139 ? 16.071 -0.269 -11.473 1.00 97.25 139 LYS A CA 1
ATOM 1203 C C . LYS A 1 139 ? 16.083 0.638 -12.699 1.00 97.25 139 LYS A C 1
ATOM 1205 O O . LYS A 1 139 ? 15.190 0.555 -13.534 1.00 97.25 139 LYS A O 1
ATOM 1210 N N . ASN A 1 140 ? 17.111 1.469 -12.844 1.00 95.00 140 ASN A N 1
ATOM 1211 C CA . ASN A 1 140 ? 17.411 2.103 -14.136 1.00 95.00 140 ASN A CA 1
ATOM 1212 C C . ASN A 1 140 ? 18.348 1.224 -14.985 1.00 95.00 140 ASN A C 1
ATOM 1214 O O . ASN A 1 140 ? 18.839 0.187 -14.528 1.00 95.00 140 ASN A O 1
ATOM 1218 N N . MET A 1 141 ? 18.635 1.658 -16.215 1.00 92.38 141 MET A N 1
ATOM 1219 C CA . MET A 1 141 ? 19.537 0.955 -17.142 1.00 92.38 141 MET A CA 1
ATOM 1220 C C . MET A 1 141 ? 20.987 0.864 -16.643 1.00 92.38 141 MET A C 1
ATOM 1222 O O . MET A 1 141 ? 21.743 0.001 -17.080 1.00 92.38 141 MET A O 1
ATOM 1226 N N . LYS A 1 142 ? 21.376 1.701 -15.672 1.00 92.44 142 LYS A N 1
ATOM 1227 C CA . LYS A 1 142 ? 22.682 1.646 -14.989 1.00 92.44 142 LYS A CA 1
ATOM 1228 C C . LYS A 1 142 ? 22.700 0.678 -13.806 1.00 92.44 142 LYS A C 1
ATOM 1230 O O . LYS A 1 142 ? 23.675 0.654 -13.059 1.00 92.44 142 LYS A O 1
ATOM 1235 N N . ASN A 1 143 ? 21.635 -0.104 -13.626 1.00 93.50 143 ASN A N 1
ATOM 1236 C CA . ASN A 1 143 ? 21.456 -1.051 -12.528 1.00 93.50 143 ASN A CA 1
ATOM 1237 C C . ASN A 1 143 ? 21.387 -0.381 -11.135 1.00 93.50 143 ASN A C 1
ATOM 1239 O O . ASN A 1 143 ? 21.510 -1.069 -10.120 1.00 93.50 143 ASN A O 1
ATOM 1243 N N . GLU A 1 144 ? 21.151 0.938 -11.059 1.00 94.69 144 GLU A N 1
ATOM 1244 C CA . GLU A 1 144 ? 20.851 1.617 -9.793 1.00 94.69 144 GLU A CA 1
ATOM 1245 C C . GLU A 1 144 ? 19.455 1.195 -9.318 1.00 94.69 144 GLU A C 1
ATOM 1247 O O . GLU A 1 144 ? 18.498 1.237 -10.090 1.00 94.69 144 GLU A O 1
ATOM 1252 N N . SER A 1 145 ? 19.337 0.791 -8.051 1.00 96.19 145 SER A N 1
ATOM 1253 C CA . SER A 1 145 ? 18.082 0.321 -7.454 1.00 96.19 145 SER A CA 1
ATOM 1254 C C . SER A 1 145 ? 17.310 1.452 -6.778 1.00 96.19 145 SER A C 1
ATOM 1256 O O . SER A 1 145 ? 17.888 2.234 -6.024 1.00 96.19 145 SER A O 1
ATOM 1258 N N . PHE A 1 146 ? 15.993 1.476 -6.979 1.00 96.38 146 PHE A N 1
ATOM 1259 C CA . PHE A 1 146 ? 15.070 2.417 -6.331 1.00 96.38 146 PHE A CA 1
ATOM 1260 C C . PHE A 1 146 ? 14.171 1.755 -5.284 1.00 96.38 146 PHE A C 1
ATOM 1262 O O . PHE A 1 146 ? 13.536 2.458 -4.503 1.00 96.38 146 PHE A O 1
ATOM 1269 N N . GLY A 1 147 ? 14.139 0.420 -5.237 1.00 96.94 147 GLY A N 1
ATOM 1270 C CA . GLY A 1 147 ? 13.389 -0.331 -4.236 1.00 96.94 147 GLY A CA 1
ATOM 1271 C C . GLY A 1 147 ? 12.400 -1.322 -4.832 1.00 96.94 147 GLY A C 1
ATOM 1272 O O . GLY A 1 147 ? 12.568 -1.804 -5.950 1.00 96.94 147 GLY A O 1
ATOM 1273 N N . VAL A 1 148 ? 11.374 -1.630 -4.049 1.00 98.06 148 VAL A N 1
ATOM 1274 C CA . VAL A 1 148 ? 10.279 -2.547 -4.360 1.00 98.06 148 VAL A CA 1
ATOM 1275 C C . VAL A 1 148 ? 9.036 -1.730 -4.656 1.00 98.06 148 VAL A C 1
ATOM 1277 O O . VAL A 1 148 ? 8.701 -0.815 -3.897 1.00 98.06 148 VAL A O 1
ATOM 1280 N N . ALA A 1 149 ? 8.324 -2.083 -5.718 1.00 98.06 149 ALA A N 1
ATOM 1281 C CA . ALA A 1 149 ? 7.068 -1.457 -6.082 1.00 98.06 149 ALA A CA 1
ATOM 1282 C C . ALA A 1 149 ? 5.941 -2.474 -6.243 1.00 98.06 149 ALA A C 1
ATOM 1284 O O . ALA A 1 149 ? 6.145 -3.615 -6.660 1.00 98.06 149 ALA A O 1
ATOM 1285 N N . THR A 1 150 ? 4.731 -2.004 -5.965 1.00 97.44 150 THR A N 1
ATOM 1286 C CA . THR A 1 150 ? 3.526 -2.605 -6.541 1.00 97.44 150 THR A CA 1
ATOM 1287 C C . THR A 1 150 ? 3.413 -2.189 -8.005 1.00 97.44 150 THR A C 1
ATOM 1289 O O . THR A 1 150 ? 3.878 -1.104 -8.365 1.00 97.44 150 THR A O 1
ATOM 1292 N N . PHE A 1 151 ? 2.817 -3.035 -8.844 1.00 96.56 151 PHE A N 1
ATOM 1293 C CA . PHE A 1 151 ? 2.768 -2.837 -10.290 1.00 96.56 151 PHE A CA 1
ATOM 1294 C C . PHE A 1 151 ? 1.357 -3.070 -10.847 1.00 96.56 151 PHE A C 1
ATOM 1296 O O . PHE A 1 151 ? 0.659 -3.990 -10.440 1.00 96.56 151 PHE A O 1
ATOM 1303 N N . ASN A 1 152 ? 0.941 -2.217 -11.780 1.00 95.88 152 ASN A N 1
ATOM 1304 C CA . ASN A 1 152 ? -0.281 -2.321 -12.562 1.00 95.88 152 ASN A CA 1
ATOM 1305 C C . ASN A 1 152 ? -0.023 -1.792 -13.986 1.00 95.88 152 ASN A C 1
ATOM 1307 O O . ASN A 1 152 ? -0.038 -0.577 -14.202 1.00 95.88 152 ASN A O 1
ATOM 1311 N N . PRO A 1 153 ? 0.143 -2.663 -14.994 1.00 95.12 153 PRO A N 1
ATOM 1312 C CA . PRO A 1 153 ? 0.458 -2.240 -16.360 1.00 95.12 153 PRO A CA 1
ATOM 1313 C C . PRO A 1 153 ? -0.690 -1.488 -17.055 1.00 95.12 153 PRO A C 1
ATOM 1315 O O . PRO A 1 153 ? -0.512 -0.996 -18.166 1.00 95.12 153 PRO A O 1
ATOM 1318 N N . TYR A 1 154 ? -1.883 -1.433 -16.454 1.00 93.81 154 TYR A N 1
ATOM 1319 C CA . TYR A 1 154 ? -3.071 -0.802 -17.039 1.00 93.81 154 TYR A CA 1
ATOM 1320 C C . TYR A 1 154 ? -3.426 0.549 -16.405 1.00 93.81 154 TYR A C 1
ATOM 1322 O O . TYR A 1 154 ? -4.431 1.149 -16.796 1.00 93.81 154 TYR A O 1
ATOM 1330 N N . SER A 1 155 ? -2.624 1.011 -15.441 1.00 94.44 155 SER A N 1
ATOM 1331 C CA . SER A 1 155 ? -2.745 2.322 -14.796 1.00 94.44 155 SER A CA 1
ATOM 1332 C C . SER A 1 155 ? -1.713 3.293 -15.372 1.00 94.44 155 SER A C 1
ATOM 1334 O O . SER A 1 155 ? -0.594 2.890 -15.690 1.00 94.44 155 SER A O 1
ATOM 1336 N N . LEU A 1 156 ? -2.064 4.583 -15.475 1.00 96.00 156 LEU A N 1
ATOM 1337 C CA . LEU A 1 156 ? -1.126 5.639 -15.885 1.00 96.00 156 LEU A CA 1
ATOM 1338 C C . LEU A 1 156 ? 0.090 5.683 -14.953 1.00 96.00 156 LEU A C 1
ATOM 1340 O O . LEU A 1 156 ? 1.218 5.800 -15.429 1.00 96.00 156 LEU A O 1
ATOM 1344 N N . ILE A 1 157 ? -0.146 5.564 -13.643 1.00 97.00 157 ILE A N 1
ATOM 1345 C CA . ILE A 1 157 ? 0.907 5.339 -12.653 1.00 97.00 157 ILE A CA 1
ATOM 1346 C C . ILE A 1 157 ? 1.041 3.829 -12.493 1.00 97.00 157 ILE A C 1
ATOM 1348 O O . ILE A 1 157 ? 0.363 3.211 -11.672 1.00 97.00 157 ILE A O 1
ATOM 1352 N N . SER A 1 158 ? 1.876 3.236 -13.337 1.00 97.38 158 SER A N 1
ATOM 1353 C CA . SER A 1 158 ? 1.976 1.788 -13.450 1.00 97.38 158 SER A CA 1
ATOM 1354 C C . SER A 1 158 ? 2.758 1.134 -12.323 1.00 97.38 158 SER A C 1
ATOM 1356 O O . SER A 1 158 ? 2.595 -0.059 -12.116 1.00 97.38 158 SER A O 1
ATOM 1358 N N . ALA A 1 159 ? 3.599 1.859 -11.588 1.00 97.94 159 ALA A N 1
ATOM 1359 C CA . ALA A 1 159 ? 4.235 1.308 -10.396 1.00 97.94 159 ALA A CA 1
ATOM 1360 C C . ALA A 1 159 ? 4.313 2.320 -9.252 1.00 97.94 159 ALA A C 1
ATOM 1362 O O . ALA A 1 159 ? 4.381 3.534 -9.464 1.00 97.94 159 ALA A O 1
ATOM 1363 N N . ARG A 1 160 ? 4.268 1.807 -8.019 1.00 98.00 160 ARG A N 1
ATOM 1364 C CA . ARG A 1 160 ? 4.321 2.602 -6.785 1.00 98.00 160 ARG A CA 1
ATOM 1365 C C . ARG A 1 160 ? 5.302 1.983 -5.803 1.00 98.00 160 ARG A C 1
ATOM 1367 O O . ARG A 1 160 ? 5.060 0.873 -5.324 1.00 98.00 160 ARG A O 1
ATOM 1374 N N . ILE A 1 161 ? 6.387 2.695 -5.510 1.00 97.94 161 ILE A N 1
ATOM 1375 C CA . ILE A 1 161 ? 7.415 2.271 -4.553 1.00 97.94 161 ILE A CA 1
ATOM 1376 C C . ILE A 1 161 ? 6.789 2.143 -3.158 1.00 97.94 161 ILE A C 1
ATOM 1378 O O . ILE A 1 161 ? 6.177 3.086 -2.661 1.00 97.94 161 ILE A O 1
ATOM 1382 N N . ILE A 1 162 ? 6.952 0.980 -2.527 1.00 96.75 162 ILE A N 1
ATOM 1383 C CA . ILE A 1 162 ? 6.443 0.680 -1.177 1.00 96.75 162 ILE A CA 1
ATOM 1384 C C . ILE A 1 162 ? 7.578 0.524 -0.147 1.00 96.75 162 ILE A C 1
ATOM 1386 O O . ILE A 1 162 ? 7.398 0.781 1.049 1.00 96.75 162 ILE A O 1
ATOM 1390 N N . SER A 1 163 ? 8.773 0.151 -0.613 1.00 96.38 163 SER A N 1
ATOM 1391 C CA . SER A 1 163 ? 9.987 -0.002 0.192 1.00 96.38 163 SER A CA 1
ATOM 1392 C C . SER A 1 163 ? 11.214 0.357 -0.636 1.00 96.38 163 SER A C 1
ATOM 1394 O O . SER A 1 163 ? 11.307 -0.058 -1.784 1.00 96.38 163 SER A O 1
ATOM 1396 N N . ASN A 1 164 ? 12.192 1.039 -0.042 1.00 94.81 164 ASN A N 1
ATOM 1397 C CA . ASN A 1 164 ? 13.480 1.299 -0.697 1.00 94.81 164 ASN A CA 1
ATOM 1398 C C . ASN A 1 164 ? 14.458 0.119 -0.534 1.00 94.81 164 ASN A C 1
ATOM 1400 O O . ASN A 1 164 ? 15.473 0.059 -1.223 1.00 94.81 164 ASN A O 1
ATOM 1404 N N . ASN A 1 165 ? 14.163 -0.829 0.364 1.00 94.88 165 ASN A N 1
ATOM 1405 C CA . ASN A 1 165 ? 14.986 -2.015 0.580 1.00 94.88 165 ASN A CA 1
ATOM 1406 C C . ASN A 1 165 ? 14.423 -3.205 -0.205 1.00 94.88 165 ASN A C 1
ATOM 1408 O O . ASN A 1 165 ? 13.346 -3.711 0.115 1.00 94.88 165 ASN A O 1
ATOM 1412 N N . THR A 1 166 ? 15.175 -3.659 -1.208 1.00 95.69 166 THR A N 1
ATOM 1413 C CA . THR A 1 166 ? 14.823 -4.795 -2.070 1.00 95.69 166 THR A CA 1
ATOM 1414 C C . THR A 1 166 ? 14.987 -6.151 -1.394 1.00 95.69 166 THR A C 1
ATOM 1416 O O . THR A 1 166 ? 14.383 -7.117 -1.848 1.00 95.69 166 THR A O 1
ATOM 1419 N N . LEU A 1 167 ? 15.744 -6.236 -0.300 1.00 94.19 167 LEU A N 1
ATOM 1420 C CA . LEU A 1 167 ? 16.017 -7.485 0.416 1.00 94.19 167 LEU A CA 1
ATOM 1421 C C . LEU A 1 167 ? 14.921 -7.847 1.425 1.00 94.19 167 LEU A C 1
ATOM 1423 O O . LEU A 1 167 ? 14.846 -8.990 1.867 1.00 94.19 167 LEU A O 1
ATOM 1427 N N . PHE A 1 168 ? 14.072 -6.890 1.809 1.00 92.56 168 PHE A N 1
ATOM 1428 C CA . PHE A 1 168 ? 12.996 -7.144 2.763 1.00 92.56 168 PHE A CA 1
ATOM 1429 C C . PHE A 1 168 ? 11.744 -7.669 2.076 1.00 92.56 168 PHE A C 1
ATOM 1431 O O . PHE A 1 168 ? 11.304 -7.113 1.070 1.00 92.56 168 PHE A O 1
ATOM 1438 N N . SER A 1 169 ? 11.166 -8.719 2.660 1.00 96.31 169 SER A N 1
ATOM 1439 C CA . SER A 1 169 ? 9.866 -9.259 2.267 1.00 96.31 169 SER A CA 1
ATOM 1440 C C . SER A 1 169 ? 8.738 -8.319 2.698 1.00 96.31 169 SER A C 1
ATOM 1442 O O . SER A 1 169 ? 8.738 -7.791 3.812 1.00 96.31 169 SER A O 1
ATOM 1444 N N . ILE A 1 170 ? 7.776 -8.113 1.806 1.00 97.69 170 ILE A N 1
ATOM 1445 C CA . ILE A 1 170 ? 6.537 -7.382 2.045 1.00 97.69 170 ILE A CA 1
ATOM 1446 C C . ILE A 1 170 ? 5.499 -8.391 2.548 1.00 97.69 170 ILE A C 1
ATOM 1448 O O . ILE A 1 170 ? 4.802 -9.031 1.766 1.00 97.69 170 ILE A O 1
ATOM 1452 N N . ASN A 1 171 ? 5.433 -8.550 3.869 1.00 97.50 171 ASN A N 1
ATOM 1453 C CA . ASN A 1 171 ? 4.549 -9.489 4.566 1.00 97.50 171 ASN A CA 1
ATOM 1454 C C . ASN A 1 171 ? 3.695 -8.772 5.635 1.00 97.50 171 ASN A C 1
ATOM 1456 O O . ASN A 1 171 ? 3.667 -7.544 5.697 1.00 97.50 171 ASN A O 1
ATOM 1460 N N . ILE A 1 172 ? 2.996 -9.520 6.496 1.00 98.12 172 ILE A N 1
ATOM 1461 C CA . ILE A 1 172 ? 2.183 -8.938 7.585 1.00 98.12 172 ILE A CA 1
ATOM 1462 C C . ILE A 1 172 ? 3.032 -8.042 8.503 1.00 98.12 172 ILE A C 1
ATOM 1464 O O . ILE A 1 172 ? 2.654 -6.902 8.771 1.00 98.12 172 ILE A O 1
ATOM 1468 N N . ASN A 1 173 ? 4.216 -8.506 8.919 1.00 97.88 173 ASN A N 1
ATOM 1469 C CA . ASN A 1 173 ? 5.110 -7.747 9.802 1.00 97.88 173 ASN A CA 1
ATOM 1470 C C . ASN A 1 173 ? 5.558 -6.418 9.180 1.00 97.88 173 ASN A C 1
ATOM 1472 O O . ASN A 1 173 ? 5.641 -5.408 9.878 1.00 97.88 173 ASN A O 1
ATOM 1476 N N . PHE A 1 174 ? 5.791 -6.387 7.864 1.00 98.19 174 PHE A N 1
ATOM 1477 C CA . PHE A 1 174 ? 6.072 -5.142 7.148 1.00 98.19 174 PHE A CA 1
ATOM 1478 C C . PHE A 1 174 ? 4.947 -4.112 7.347 1.00 98.19 174 PHE A C 1
ATOM 1480 O O . PHE A 1 174 ? 5.218 -2.942 7.631 1.00 98.19 174 PHE A O 1
ATOM 1487 N N . PHE A 1 175 ? 3.685 -4.538 7.250 1.00 98.44 175 PHE A N 1
ATOM 1488 C CA . PHE A 1 175 ? 2.540 -3.653 7.465 1.00 98.44 175 PHE A CA 1
ATOM 1489 C C . PHE A 1 175 ? 2.325 -3.300 8.938 1.00 98.44 175 PHE A C 1
ATOM 1491 O O . PHE A 1 175 ? 1.997 -2.148 9.220 1.00 98.44 175 PHE A O 1
ATOM 1498 N N . ILE A 1 176 ? 2.583 -4.217 9.876 1.00 98.38 176 ILE A N 1
ATOM 1499 C CA . ILE A 1 176 ? 2.565 -3.919 11.319 1.00 98.38 176 ILE A CA 1
ATOM 1500 C C . ILE A 1 176 ? 3.504 -2.748 11.628 1.00 98.38 176 ILE A C 1
ATOM 1502 O O . ILE A 1 176 ? 3.095 -1.785 12.277 1.00 98.38 176 ILE A O 1
ATOM 1506 N N . GLU A 1 177 ? 4.738 -2.780 11.124 1.00 97.94 177 GLU A N 1
ATOM 1507 C CA . GLU A 1 177 ? 5.710 -1.708 11.369 1.00 97.94 177 GLU A CA 1
ATOM 1508 C C . GLU A 1 177 ? 5.293 -0.380 10.722 1.00 97.94 177 GLU A C 1
ATOM 1510 O O . GLU A 1 177 ? 5.418 0.682 11.338 1.00 97.94 177 GLU A O 1
ATOM 1515 N N . LYS A 1 178 ? 4.713 -0.407 9.516 1.00 97.75 178 LYS A N 1
ATOM 1516 C CA . LYS A 1 178 ? 4.160 0.806 8.892 1.00 97.75 178 LYS A CA 1
ATOM 1517 C C . LYS A 1 178 ? 3.005 1.397 9.705 1.00 97.75 178 LYS A C 1
ATOM 1519 O O . LYS A 1 178 ? 2.966 2.611 9.907 1.00 97.75 178 LYS A O 1
ATOM 1524 N N . ILE A 1 179 ? 2.099 0.560 10.210 1.00 98.00 179 ILE A N 1
ATOM 1525 C CA . ILE A 1 179 ? 0.967 1.007 11.032 1.00 98.00 179 ILE A CA 1
ATOM 1526 C C . ILE A 1 179 ? 1.462 1.563 12.372 1.00 98.00 179 ILE A C 1
ATOM 1528 O O . ILE A 1 179 ? 0.989 2.618 12.789 1.00 98.00 179 ILE A O 1
ATOM 1532 N N . LYS A 1 180 ? 2.454 0.937 13.018 1.00 98.12 180 LYS A N 1
ATOM 1533 C CA . LYS A 1 180 ? 3.087 1.474 14.238 1.00 98.12 180 LYS A CA 1
ATOM 1534 C C . LYS A 1 180 ? 3.691 2.857 14.012 1.00 98.12 180 LYS A C 1
ATOM 1536 O O . LYS A 1 180 ? 3.430 3.766 14.799 1.00 98.12 180 LYS A O 1
ATOM 1541 N N . ASN A 1 181 ? 4.451 3.036 12.933 1.00 97.44 181 ASN A N 1
ATOM 1542 C CA . ASN A 1 181 ? 5.027 4.338 12.582 1.00 97.44 181 ASN A CA 1
ATOM 1543 C C . ASN A 1 181 ? 3.935 5.391 12.385 1.00 97.44 181 ASN A C 1
ATOM 1545 O O . ASN A 1 181 ? 4.054 6.521 12.858 1.00 97.44 181 ASN A O 1
ATOM 1549 N N . SER A 1 182 ? 2.842 5.001 11.735 1.00 97.62 182 SER A N 1
ATOM 1550 C CA . SER A 1 182 ? 1.705 5.885 11.556 1.00 97.62 182 SER A CA 1
ATOM 1551 C C . SER A 1 182 ? 1.022 6.255 12.882 1.00 97.62 182 SER A C 1
ATOM 1553 O O . SER A 1 182 ? 0.791 7.437 13.144 1.00 97.62 182 SER A O 1
ATOM 1555 N N . LEU A 1 183 ? 0.759 5.278 13.758 1.00 96.50 183 LEU A N 1
ATOM 1556 C CA . LEU A 1 183 ? 0.189 5.502 15.093 1.00 96.50 183 LEU A CA 1
ATOM 1557 C C . LEU A 1 183 ? 1.025 6.491 15.904 1.00 96.50 183 LEU A C 1
ATOM 1559 O O . LEU A 1 183 ? 0.468 7.387 16.533 1.00 96.50 183 LEU A O 1
ATOM 1563 N N . GLN A 1 184 ? 2.353 6.371 15.853 1.00 95.94 184 GLN A N 1
ATOM 1564 C CA . GLN A 1 184 ? 3.254 7.304 16.530 1.00 95.94 184 GLN A CA 1
ATOM 1565 C C . GLN A 1 184 ? 3.074 8.740 16.026 1.00 95.94 184 GLN A C 1
ATOM 1567 O O . GLN A 1 184 ? 3.076 9.670 16.831 1.00 95.94 184 GLN A O 1
ATOM 1572 N N . TRP A 1 185 ? 2.897 8.938 14.718 1.00 95.06 185 TRP A N 1
ATOM 1573 C CA . TRP A 1 185 ? 2.613 10.262 14.162 1.00 95.06 185 TRP A CA 1
ATOM 1574 C C . TRP A 1 185 ? 1.268 10.811 14.629 1.00 95.06 185 TRP A C 1
ATOM 1576 O O . TRP A 1 185 ? 1.203 11.968 15.039 1.00 95.06 185 TRP A O 1
ATOM 1586 N N . ARG A 1 186 ? 0.214 9.988 14.635 1.00 94.56 186 ARG A N 1
ATOM 1587 C CA . ARG A 1 186 ? -1.125 10.420 15.074 1.00 94.56 186 ARG A CA 1
ATOM 1588 C C . ARG A 1 186 ? -1.125 10.774 16.555 1.00 94.56 186 ARG A C 1
ATOM 1590 O O . ARG A 1 186 ? -1.657 11.813 16.926 1.00 94.56 186 ARG A O 1
ATOM 1597 N N . TYR A 1 187 ? -0.443 9.976 17.374 1.00 90.62 187 TYR A N 1
ATOM 1598 C CA . TYR A 1 187 ? -0.264 10.257 18.795 1.00 90.62 187 TYR A CA 1
ATOM 1599 C C . TYR A 1 187 ? 0.443 11.598 19.027 1.00 90.62 187 TYR A C 1
ATOM 1601 O O . TYR A 1 187 ? -0.053 12.416 19.793 1.00 90.62 187 TYR A O 1
ATOM 1609 N N . LYS A 1 188 ? 1.547 11.869 18.314 1.00 90.88 188 LYS A N 1
ATOM 1610 C CA . LYS A 1 188 ? 2.266 13.154 18.413 1.00 90.88 188 LYS A CA 1
ATOM 1611 C C . LYS A 1 188 ? 1.382 14.352 18.062 1.00 90.88 188 LYS A C 1
ATOM 1613 O O . LYS A 1 188 ? 1.458 15.375 18.734 1.00 90.88 188 LYS A O 1
ATOM 1618 N N . LEU A 1 189 ? 0.562 14.237 17.015 1.00 87.12 189 LEU A N 1
ATOM 1619 C CA . LEU A 1 189 ? -0.360 15.306 16.620 1.00 87.12 189 LEU A CA 1
ATOM 1620 C C . LEU A 1 189 ? -1.384 15.583 17.723 1.00 87.12 189 LEU A C 1
ATOM 1622 O O . LEU A 1 189 ? -1.596 16.737 18.078 1.00 87.12 189 LEU A O 1
ATOM 1626 N N . MET A 1 190 ? -1.953 14.531 18.314 1.00 83.00 190 MET A N 1
ATOM 1627 C CA . MET A 1 190 ? -2.913 14.668 19.408 1.00 83.00 190 MET A CA 1
ATOM 1628 C C . MET A 1 190 ? -2.293 15.301 20.658 1.00 83.00 190 MET A C 1
ATOM 1630 O O . MET A 1 190 ? -2.861 16.238 21.208 1.00 83.00 190 MET A O 1
ATOM 1634 N N . THR A 1 191 ? -1.109 14.848 21.082 1.00 80.19 191 THR A N 1
ATOM 1635 C CA . THR A 1 191 ? -0.450 15.394 22.281 1.00 80.19 191 THR A CA 1
ATOM 1636 C C . THR A 1 191 ? -0.006 16.841 22.097 1.00 80.19 191 THR A C 1
ATOM 1638 O O . THR A 1 191 ? -0.029 17.621 23.043 1.00 80.19 191 THR A O 1
ATOM 1641 N N . ASN A 1 192 ? 0.405 17.221 20.885 1.00 75.88 192 ASN A N 1
ATOM 1642 C CA . ASN A 1 192 ? 0.795 18.600 20.604 1.00 75.88 192 ASN A CA 1
ATOM 1643 C C . ASN A 1 192 ? -0.411 19.546 20.637 1.00 75.88 192 ASN A C 1
ATOM 1645 O O . ASN A 1 192 ? -0.265 20.668 21.112 1.00 75.88 192 ASN A O 1
ATOM 1649 N N . HIS A 1 193 ? -1.585 19.093 20.184 1.00 67.81 193 HIS A N 1
ATOM 1650 C CA . HIS A 1 193 ? -2.825 19.860 20.316 1.00 67.81 193 HIS A CA 1
ATOM 1651 C C . HIS A 1 193 ? -3.239 20.038 21.781 1.00 67.81 193 HIS A C 1
ATOM 1653 O O . HIS A 1 193 ? -3.532 21.160 22.175 1.00 67.81 193 HIS A O 1
ATOM 1659 N N . GLU A 1 194 ? -3.170 18.985 22.606 1.00 68.06 194 GLU A N 1
ATOM 1660 C CA . GLU A 1 194 ? -3.474 19.093 24.044 1.00 68.06 194 GLU A CA 1
ATOM 1661 C C . GLU A 1 194 ? -2.534 20.092 24.749 1.00 68.06 194 GLU A C 1
ATOM 1663 O O . GLU A 1 194 ? -2.976 20.901 25.560 1.00 68.06 194 GLU A O 1
ATOM 1668 N N . ASN A 1 195 ? -1.242 20.097 24.407 1.00 61.59 195 ASN A N 1
ATOM 1669 C CA . ASN A 1 195 ? -0.291 21.061 24.970 1.00 61.59 195 ASN A CA 1
ATOM 1670 C C . ASN A 1 195 ? -0.565 22.501 24.499 1.00 61.59 195 ASN A C 1
ATOM 1672 O O . ASN A 1 195 ? -0.492 23.420 25.306 1.00 61.59 195 ASN A O 1
ATOM 1676 N N . GLN A 1 196 ? -0.940 22.703 23.231 1.00 58.38 196 GLN A N 1
ATOM 1677 C CA . GLN A 1 196 ? -1.296 24.031 22.715 1.00 58.38 196 GLN A CA 1
ATOM 1678 C C . GLN A 1 196 ? -2.599 24.572 23.315 1.00 58.38 196 GLN A C 1
ATOM 1680 O O . GLN A 1 196 ? -2.671 25.759 23.615 1.00 58.38 196 GLN A O 1
ATOM 1685 N N . GLU A 1 197 ? -3.615 23.734 23.531 1.00 57.50 197 GLU A N 1
ATOM 1686 C CA . GLU A 1 197 ? -4.847 24.143 24.222 1.00 57.50 197 GLU A CA 1
ATOM 1687 C C . GLU A 1 197 ? -4.570 24.534 25.682 1.00 57.50 197 GLU A C 1
ATOM 1689 O O . GLU A 1 197 ? -5.109 25.532 26.164 1.00 57.50 197 GLU A O 1
ATOM 1694 N N . ASN A 1 198 ? -3.664 23.822 26.360 1.00 51.19 198 ASN A N 1
ATOM 1695 C CA . ASN A 1 198 ? -3.220 24.177 27.710 1.00 51.19 198 ASN A CA 1
ATOM 1696 C C . ASN A 1 198 ? -2.424 25.498 27.742 1.00 51.19 198 ASN A C 1
ATOM 1698 O O . ASN A 1 198 ? -2.592 26.288 28.673 1.00 51.19 198 ASN A O 1
ATOM 1702 N N . ASP A 1 199 ? -1.609 25.777 26.720 1.00 49.84 199 ASP A N 1
ATOM 1703 C CA . ASP A 1 199 ? -0.846 27.028 26.610 1.00 49.84 199 ASP A CA 1
ATOM 1704 C C . ASP A 1 199 ? -1.748 28.228 26.256 1.00 49.84 199 ASP A C 1
ATOM 1706 O O . ASP A 1 199 ? -1.583 29.317 26.816 1.00 49.84 199 ASP A O 1
ATOM 1710 N N . ILE A 1 200 ? -2.756 28.035 25.399 1.00 49.69 200 ILE A N 1
ATOM 1711 C CA . ILE A 1 200 ? -3.751 29.063 25.046 1.00 49.69 200 ILE A CA 1
ATOM 1712 C C . ILE A 1 200 ? -4.647 29.382 26.251 1.00 49.69 200 ILE A C 1
ATOM 1714 O O . ILE A 1 200 ? -4.920 30.551 26.517 1.00 49.69 200 ILE A O 1
ATOM 1718 N N . HIS A 1 201 ? -5.016 28.388 27.064 1.00 46.16 201 HIS A N 1
ATOM 1719 C CA . HIS A 1 201 ? -5.753 28.631 28.309 1.00 46.16 201 HIS A CA 1
ATOM 1720 C C . HIS A 1 201 ? -4.939 29.352 29.399 1.00 46.16 201 HIS A C 1
ATOM 1722 O O . HIS A 1 201 ? -5.529 29.854 30.357 1.00 46.16 201 HIS A O 1
ATOM 1728 N N . SER A 1 202 ? -3.614 29.471 29.251 1.00 44.84 202 SER A N 1
ATOM 1729 C CA . SER A 1 202 ? -2.764 30.255 30.160 1.00 44.84 202 SER A CA 1
ATOM 1730 C C . SER A 1 202 ? -2.622 31.733 29.763 1.00 44.84 202 SER A C 1
ATOM 1732 O O . SER A 1 202 ? -2.132 32.535 30.560 1.00 44.84 202 SER A O 1
ATOM 1734 N N . SER A 1 203 ? -3.090 32.131 28.571 1.00 42.56 203 SER A N 1
ATOM 1735 C CA . SER A 1 203 ? -3.036 33.521 28.111 1.00 42.56 203 SER A CA 1
ATOM 1736 C C . SER A 1 203 ? -4.319 33.960 27.390 1.00 42.56 203 SER A C 1
ATOM 1738 O O . SER A 1 203 ? -4.487 33.808 26.187 1.00 42.56 203 SER A O 1
ATOM 1740 N N . SER A 1 204 ? -5.165 34.641 28.170 1.00 36.09 204 SER A N 1
ATOM 1741 C CA . SER A 1 204 ? -6.266 35.528 27.759 1.00 36.09 204 SER A CA 1
ATOM 1742 C C . SER A 1 204 ? -7.654 34.911 27.516 1.00 36.09 204 SER A C 1
ATOM 1744 O O . SER A 1 204 ? -7.892 34.134 26.603 1.00 36.09 204 SER A O 1
ATOM 1746 N N . HIS A 1 205 ? -8.584 35.459 28.308 1.00 33.25 205 HIS A N 1
ATOM 1747 C CA . HIS A 1 205 ? -10.047 35.412 28.272 1.00 33.25 205 HIS A CA 1
ATOM 1748 C C . HIS A 1 205 ? -10.761 34.165 28.817 1.00 33.25 205 HIS A C 1
ATOM 1750 O O . HIS A 1 205 ? -10.929 33.149 28.154 1.00 33.25 205 HIS A O 1
ATOM 1756 N N . ASN A 1 206 ? -11.309 34.354 30.029 1.00 39.97 206 ASN A N 1
ATOM 1757 C CA . ASN A 1 206 ? -12.572 33.769 30.481 1.00 39.97 206 ASN A CA 1
ATOM 1758 C C . ASN A 1 206 ? -13.604 33.831 29.344 1.00 39.97 206 ASN A C 1
ATOM 1760 O O . ASN A 1 206 ? -14.297 34.834 29.173 1.00 39.97 206 ASN A O 1
ATOM 1764 N N . VAL A 1 207 ? -13.712 32.756 28.572 1.00 35.72 207 VAL A N 1
ATOM 1765 C CA . VAL A 1 207 ? -14.934 32.445 27.843 1.00 35.72 207 VAL A CA 1
ATOM 1766 C C . VAL A 1 207 ? -15.797 31.689 28.838 1.00 35.72 207 VAL A C 1
ATOM 1768 O O . VAL A 1 207 ? -15.473 30.576 29.250 1.00 35.72 207 VAL A O 1
ATOM 1771 N N . ASN A 1 208 ? -16.837 32.372 29.310 1.00 34.69 208 ASN A N 1
ATOM 1772 C CA . ASN A 1 208 ? -17.773 31.878 30.305 1.00 34.69 208 ASN A CA 1
ATOM 1773 C C . ASN A 1 208 ? -18.263 30.466 29.953 1.00 34.69 208 ASN A C 1
ATOM 1775 O O . ASN A 1 208 ? -18.781 30.217 28.865 1.00 34.69 208 ASN A O 1
ATOM 1779 N N . ASN A 1 209 ? -18.173 29.575 30.940 1.00 38.81 209 ASN A N 1
ATOM 1780 C CA . ASN A 1 209 ? -18.732 28.218 30.980 1.00 38.81 209 ASN A CA 1
ATOM 1781 C C . ASN A 1 209 ? -20.283 28.178 30.927 1.00 38.81 209 ASN A C 1
ATOM 1783 O O . ASN A 1 209 ? -20.903 27.228 31.407 1.00 38.81 209 ASN A O 1
ATOM 1787 N N . GLU A 1 210 ? -20.928 29.205 30.373 1.00 38.97 210 GLU A N 1
ATOM 1788 C CA . GLU A 1 210 ? -22.388 29.334 30.307 1.00 38.97 210 GLU A CA 1
ATOM 1789 C C . GLU A 1 210 ? -22.962 28.743 29.005 1.00 38.97 210 GLU A C 1
ATOM 1791 O O . GLU A 1 210 ? -23.985 28.065 29.058 1.00 38.97 210 GLU A O 1
ATOM 1796 N N . ASN A 1 211 ? -22.244 28.801 27.874 1.00 36.72 211 ASN A N 1
ATOM 1797 C CA . ASN A 1 211 ? -22.771 28.314 26.584 1.00 36.72 211 ASN A CA 1
ATOM 1798 C C . ASN A 1 211 ? -22.738 26.777 26.414 1.00 36.72 211 ASN A C 1
ATOM 1800 O O . ASN A 1 211 ? -23.500 26.219 25.628 1.00 36.72 211 ASN A O 1
ATOM 1804 N N . ILE A 1 212 ? -21.890 26.057 27.164 1.00 40.66 212 ILE A N 1
ATOM 1805 C CA . ILE A 1 212 ? -21.896 24.576 27.180 1.00 40.66 212 ILE A CA 1
ATOM 1806 C C . ILE A 1 212 ? -23.024 24.055 28.081 1.00 40.66 212 ILE A C 1
ATOM 1808 O O . ILE A 1 212 ? -23.625 23.020 27.796 1.00 40.66 212 ILE A O 1
ATOM 1812 N N . LYS A 1 213 ? -23.375 24.806 29.133 1.00 34.84 213 LYS A N 1
ATOM 1813 C CA . LYS A 1 213 ? -24.552 24.511 29.955 1.00 34.84 213 LYS A CA 1
ATOM 1814 C C . LYS A 1 213 ? -25.854 24.814 29.218 1.00 34.84 213 LYS A C 1
ATOM 1816 O O . LYS A 1 213 ? -26.815 24.098 29.450 1.00 34.84 213 LYS A O 1
ATOM 1821 N N . GLU A 1 214 ? -25.887 25.776 28.294 1.00 34.31 214 GLU A N 1
ATOM 1822 C CA . GLU A 1 214 ? -27.051 25.993 27.417 1.00 34.31 214 GLU A CA 1
ATOM 1823 C C . GLU A 1 214 ? -27.271 24.852 26.414 1.00 34.31 214 GLU A C 1
ATOM 1825 O O . GLU A 1 214 ? -28.412 24.449 26.215 1.00 34.31 214 GLU A O 1
ATOM 1830 N N . PHE A 1 215 ? -26.212 24.259 25.849 1.00 32.81 215 PHE A N 1
ATOM 1831 C CA . PHE A 1 215 ? -26.349 23.103 24.946 1.00 32.81 215 PHE A CA 1
ATOM 1832 C C . PHE A 1 215 ? -26.762 21.811 25.668 1.00 32.81 215 PHE A C 1
ATOM 1834 O O . PHE A 1 215 ? -27.436 20.972 25.079 1.00 32.81 215 PHE A O 1
ATOM 1841 N N . ILE A 1 216 ? -26.387 21.663 26.943 1.00 38.03 216 ILE A N 1
ATOM 1842 C CA . ILE A 1 216 ? -26.780 20.523 27.787 1.00 38.03 216 ILE A CA 1
ATOM 1843 C C . ILE A 1 216 ? -28.174 20.747 28.413 1.00 38.03 216 ILE A C 1
ATOM 1845 O O . ILE A 1 216 ? -28.935 19.796 28.553 1.00 38.03 216 ILE A O 1
ATOM 1849 N N . ASN A 1 217 ? -28.567 21.994 28.705 1.00 32.81 217 ASN A N 1
ATOM 1850 C CA . ASN A 1 217 ? -29.907 22.325 29.215 1.00 32.81 217 ASN A CA 1
ATOM 1851 C C . ASN A 1 217 ? -30.992 22.405 28.129 1.00 32.81 217 ASN A C 1
ATOM 1853 O O . ASN A 1 217 ? -32.177 22.401 28.468 1.00 32.81 217 ASN A O 1
ATOM 1857 N N . PHE A 1 218 ? -30.633 22.457 26.841 1.00 30.50 218 PHE A N 1
ATOM 1858 C CA . PHE A 1 218 ? -31.623 22.450 25.757 1.00 30.50 218 PHE A CA 1
ATOM 1859 C C . PHE A 1 218 ? -32.362 21.103 25.641 1.00 30.50 218 PHE A C 1
ATOM 1861 O O . PHE A 1 218 ? -33.513 21.076 25.210 1.00 30.50 218 PHE A O 1
ATOM 1868 N N . ASP A 1 219 ? -31.747 20.010 26.112 1.00 35.44 219 ASP A N 1
ATOM 1869 C CA . ASP A 1 219 ? -32.364 18.674 26.181 1.00 35.44 219 ASP A CA 1
ATOM 1870 C C . ASP A 1 219 ? -33.177 18.436 27.475 1.00 35.44 219 ASP A C 1
ATOM 1872 O O . ASP A 1 219 ? -33.980 17.502 27.547 1.00 35.44 219 ASP A O 1
ATOM 1876 N N . GLU A 1 220 ? -33.047 19.295 28.496 1.00 37.12 220 GLU A N 1
ATOM 1877 C CA . GLU A 1 220 ? -33.806 19.164 29.754 1.00 37.12 220 GLU A CA 1
ATOM 1878 C C . GLU A 1 220 ? -35.101 19.996 29.797 1.00 37.12 220 GLU A C 1
ATOM 1880 O O . GLU A 1 220 ? -36.008 19.670 30.567 1.00 37.12 220 GLU A O 1
ATOM 1885 N N . GLN A 1 221 ? -35.266 21.021 28.948 1.00 36.22 221 GLN A N 1
ATOM 1886 C CA . GLN A 1 221 ? -36.489 21.844 28.938 1.00 36.22 221 GLN A CA 1
ATOM 1887 C C . GLN A 1 221 ? -37.610 21.365 28.001 1.00 36.22 221 GLN A C 1
ATOM 1889 O O . GLN A 1 221 ? -38.739 21.832 28.150 1.00 36.22 221 GLN A O 1
ATOM 1894 N N . GLN A 1 222 ? -37.384 20.381 27.122 1.00 38.62 222 GLN A N 1
ATOM 1895 C CA . GLN A 1 222 ? -38.493 19.724 26.404 1.00 38.62 222 GLN A CA 1
ATOM 1896 C C . GLN A 1 222 ? -39.130 18.553 27.172 1.00 38.62 222 GLN A C 1
ATOM 1898 O O . GLN A 1 222 ? -40.220 18.116 26.815 1.00 38.62 222 GLN A O 1
ATOM 1903 N N . ASN A 1 223 ? -38.540 18.106 28.285 1.00 37.31 223 ASN A N 1
ATOM 1904 C CA . ASN A 1 223 ? -39.063 16.990 29.087 1.00 37.31 223 ASN A CA 1
ATOM 1905 C C . ASN A 1 223 ? -39.951 17.417 30.274 1.00 37.31 223 ASN A C 1
ATOM 1907 O O . ASN A 1 223 ? -40.154 16.655 31.218 1.00 37.31 223 ASN A O 1
ATOM 1911 N N . LYS A 1 224 ? -40.523 18.629 30.231 1.00 37.62 224 LYS A N 1
ATOM 1912 C CA . LYS A 1 224 ? -41.473 19.136 31.239 1.00 37.62 224 LYS A CA 1
ATOM 1913 C C . LYS A 1 224 ? -42.760 19.725 30.654 1.00 37.62 224 LYS A C 1
ATOM 1915 O O . LYS A 1 224 ? -43.301 20.660 31.214 1.00 37.62 224 LYS A O 1
ATOM 1920 N N . ILE A 1 225 ? -43.301 19.148 29.589 1.00 39.50 225 ILE A N 1
ATOM 1921 C CA . ILE A 1 225 ? -44.747 19.122 29.314 1.00 39.50 225 ILE A CA 1
ATOM 1922 C C . ILE A 1 225 ? -44.972 17.808 28.571 1.00 39.50 225 ILE A C 1
ATOM 1924 O O . ILE A 1 225 ? -44.514 17.685 27.444 1.00 39.50 225 ILE A O 1
ATOM 1928 N N . ASN A 1 226 ? -45.568 16.818 29.243 1.00 31.12 226 ASN A N 1
ATOM 1929 C CA . ASN A 1 226 ? -46.436 15.762 28.695 1.00 31.12 226 ASN A CA 1
ATOM 1930 C C . ASN A 1 226 ? -46.572 14.638 29.732 1.00 31.12 226 ASN A C 1
ATOM 1932 O O . ASN A 1 226 ? -45.990 13.563 29.618 1.00 31.12 226 ASN A O 1
ATOM 1936 N N . ASN A 1 227 ? -47.378 14.902 30.763 1.00 37.44 227 ASN A N 1
ATOM 1937 C CA . ASN A 1 227 ? -48.072 13.827 31.459 1.00 37.44 227 ASN A CA 1
ATOM 1938 C C . ASN A 1 227 ? -49.274 13.409 30.601 1.00 37.44 227 ASN A C 1
ATOM 1940 O O . ASN A 1 227 ? -49.985 14.269 30.086 1.00 37.44 227 ASN A O 1
ATOM 1944 N N . SER A 1 228 ? -49.518 12.099 30.541 1.00 40.59 228 SER A N 1
ATOM 1945 C CA . SER A 1 228 ? -50.640 11.392 29.895 1.00 40.59 228 SER A CA 1
ATOM 1946 C C . SER A 1 228 ? -50.506 11.081 28.399 1.00 40.59 228 SER A C 1
ATOM 1948 O O . SER A 1 228 ? -51.148 11.686 27.552 1.00 40.59 228 SER A O 1
ATOM 1950 N N . THR A 1 229 ? -49.710 10.063 28.067 1.00 35.69 229 THR A N 1
ATOM 1951 C CA . THR A 1 229 ? -50.165 8.893 27.282 1.00 35.69 229 THR A CA 1
ATOM 1952 C C . THR A 1 229 ? -49.034 7.876 27.176 1.00 35.69 229 THR A C 1
ATOM 1954 O O . THR A 1 229 ? -47.873 8.236 26.999 1.00 35.69 229 THR A O 1
ATOM 1957 N N . GLU A 1 230 ? -49.381 6.600 27.331 1.00 44.66 230 GLU A N 1
ATOM 1958 C CA . GLU A 1 230 ? -48.492 5.455 27.152 1.00 44.66 230 GLU A CA 1
ATOM 1959 C C . GLU A 1 230 ? -47.804 5.521 25.783 1.00 44.66 230 GLU A C 1
ATOM 1961 O O . GLU A 1 230 ? -48.405 5.234 24.754 1.00 44.66 230 GLU A O 1
ATOM 1966 N N . ASN A 1 231 ? -46.528 5.892 25.769 1.00 34.03 231 ASN A N 1
ATOM 1967 C CA . ASN A 1 231 ? -45.656 5.707 24.623 1.00 34.03 231 ASN A CA 1
ATOM 1968 C C . ASN A 1 231 ? -44.410 4.992 25.131 1.00 34.03 231 ASN A C 1
ATOM 1970 O O . ASN A 1 231 ? -43.631 5.546 25.906 1.00 34.03 231 ASN A O 1
ATOM 1974 N N . HIS A 1 232 ? -44.234 3.739 24.711 1.00 40.81 232 HIS A N 1
ATOM 1975 C CA . HIS A 1 232 ? -42.974 3.020 24.850 1.00 40.81 232 HIS A CA 1
ATOM 1976 C C . HIS A 1 232 ? -41.895 3.769 24.057 1.00 40.81 232 HIS A C 1
ATOM 1978 O O . HIS A 1 232 ? -41.659 3.500 22.880 1.00 40.81 232 HIS A O 1
ATOM 1984 N N . ILE A 1 233 ? -41.248 4.741 24.698 1.00 41.31 233 ILE A N 1
ATOM 1985 C CA . ILE A 1 233 ? -40.068 5.405 24.157 1.00 41.31 233 ILE A CA 1
ATOM 1986 C C . ILE A 1 233 ? -38.940 4.379 24.240 1.00 41.31 233 ILE A C 1
ATOM 1988 O O . ILE A 1 233 ? -38.352 4.158 25.298 1.00 41.31 233 ILE A O 1
ATOM 1992 N N . HIS A 1 234 ? -38.653 3.720 23.119 1.00 42.28 234 HIS A N 1
ATOM 1993 C CA . HIS A 1 234 ? -37.380 3.040 22.932 1.00 42.28 234 HIS A CA 1
ATOM 1994 C C . HIS A 1 234 ? -36.280 4.103 22.987 1.00 42.28 234 HIS A C 1
ATOM 1996 O O . HIS A 1 234 ? -35.949 4.738 21.987 1.00 42.28 234 HIS A O 1
ATOM 2002 N N . THR A 1 235 ? -35.723 4.326 24.172 1.00 42.06 235 THR A N 1
ATOM 2003 C CA . THR A 1 235 ? -34.488 5.082 24.336 1.00 42.06 235 THR A CA 1
ATOM 2004 C C . THR A 1 235 ? -33.361 4.241 23.750 1.00 42.06 235 THR A C 1
ATOM 2006 O O . THR A 1 235 ? -32.795 3.362 24.396 1.00 42.06 235 THR A O 1
ATOM 2009 N N . TYR A 1 236 ? -33.058 4.466 22.472 1.00 47.19 236 TYR A N 1
ATOM 2010 C CA . TYR A 1 236 ? -31.852 3.930 21.856 1.00 47.19 236 TYR A CA 1
ATOM 2011 C C . TYR A 1 236 ? -30.646 4.621 22.497 1.00 47.19 236 TYR A C 1
ATOM 2013 O O . TYR A 1 236 ? -30.236 5.706 22.088 1.00 47.19 236 TYR A O 1
ATOM 2021 N N . THR A 1 237 ? -30.077 4.006 23.528 1.00 51.53 237 THR A N 1
ATOM 2022 C CA . THR A 1 237 ? -28.768 4.380 24.059 1.00 51.53 237 THR A CA 1
ATOM 2023 C C . THR A 1 237 ? -27.703 3.931 23.065 1.00 51.53 237 THR A C 1
ATOM 2025 O O . THR A 1 237 ? -27.214 2.804 23.091 1.00 51.53 237 THR A O 1
ATOM 2028 N N . TYR A 1 238 ? -27.354 4.813 22.130 1.00 60.56 238 TYR A N 1
ATOM 2029 C CA . TYR A 1 238 ? -26.183 4.605 21.288 1.00 60.56 238 TYR A CA 1
ATOM 2030 C C . TYR A 1 238 ? -24.927 4.773 22.147 1.00 60.56 238 TYR A C 1
ATOM 2032 O O . TYR A 1 238 ? -24.756 5.791 22.814 1.00 60.56 238 TYR A O 1
ATOM 2040 N N . HIS A 1 239 ? -24.028 3.788 22.127 1.00 72.50 239 HIS A N 1
ATOM 2041 C CA . HIS A 1 239 ? -22.693 3.983 22.683 1.00 72.50 239 HIS A CA 1
ATOM 2042 C C . HIS A 1 239 ? -21.953 5.032 21.847 1.00 72.50 239 HIS A C 1
ATOM 2044 O O . HIS A 1 239 ? -21.657 4.802 20.673 1.00 72.50 239 HIS A O 1
ATOM 2050 N N . THR A 1 240 ? -21.662 6.183 22.449 1.00 82.19 240 THR A N 1
ATOM 2051 C CA . THR A 1 240 ? -20.860 7.236 21.823 1.00 82.19 240 THR A CA 1
ATOM 2052 C C . THR A 1 240 ? -19.436 6.733 21.586 1.00 82.19 240 THR A C 1
ATOM 2054 O O . THR A 1 240 ? -18.820 6.158 22.481 1.00 82.19 240 THR A O 1
ATOM 2057 N N . LEU A 1 241 ? -18.913 6.952 20.378 1.00 89.06 241 LEU A N 1
ATOM 2058 C CA . LEU A 1 241 ? -17.532 6.613 20.022 1.00 89.06 241 LEU A CA 1
ATOM 2059 C C . LEU A 1 241 ? -16.546 7.478 20.809 1.00 89.06 241 LEU A C 1
ATOM 2061 O O . LEU A 1 241 ? -16.799 8.667 21.006 1.00 89.06 241 LEU A O 1
ATOM 2065 N N . ASN A 1 242 ? -15.394 6.923 21.185 1.00 89.06 242 ASN A N 1
ATOM 2066 C CA . ASN A 1 242 ? -14.321 7.717 21.781 1.00 89.06 242 ASN A CA 1
ATOM 2067 C C . ASN A 1 242 ? -13.709 8.687 20.742 1.00 89.06 242 ASN A C 1
ATOM 2069 O O . ASN A 1 242 ? -12.982 8.234 19.852 1.00 89.06 242 ASN A O 1
ATOM 2073 N N . PRO A 1 243 ? -13.910 10.018 20.856 1.00 87.81 243 PRO A N 1
ATOM 2074 C CA . PRO A 1 243 ? -13.432 10.976 19.858 1.00 87.81 243 PRO A CA 1
ATOM 2075 C C . PRO A 1 243 ? -11.901 11.031 19.770 1.00 87.81 243 PRO A C 1
ATOM 2077 O O . PRO A 1 243 ? -11.362 11.295 18.698 1.00 87.81 243 PRO A O 1
ATOM 2080 N N . LYS A 1 244 ? -11.179 10.698 20.852 1.00 88.69 244 LYS A N 1
ATOM 2081 C CA . LYS A 1 244 ? -9.708 10.607 20.841 1.00 88.69 244 LYS A CA 1
ATOM 2082 C C . LYS A 1 244 ? -9.200 9.459 19.960 1.00 88.69 244 LYS A C 1
ATOM 2084 O O . LYS A 1 244 ? -8.037 9.432 19.578 1.00 88.69 244 LYS A O 1
ATOM 2089 N N . LEU A 1 245 ? -10.053 8.498 19.621 1.00 92.25 245 LEU A N 1
ATOM 2090 C CA . LEU A 1 245 ? -9.722 7.364 18.762 1.00 92.25 245 LEU A CA 1
ATOM 2091 C C . LEU A 1 245 ? -10.351 7.495 17.366 1.00 92.25 245 LEU A C 1
ATOM 2093 O O . LEU A 1 245 ? -10.449 6.503 16.645 1.00 92.25 245 LEU A O 1
ATOM 2097 N N . CYS A 1 246 ? -10.747 8.709 16.974 1.00 94.94 246 CYS A N 1
ATOM 2098 C CA . CYS A 1 246 ? -11.323 9.013 15.668 1.00 94.94 246 CYS A CA 1
ATOM 2099 C C . CYS A 1 246 ? -10.347 9.841 14.822 1.00 94.94 246 CY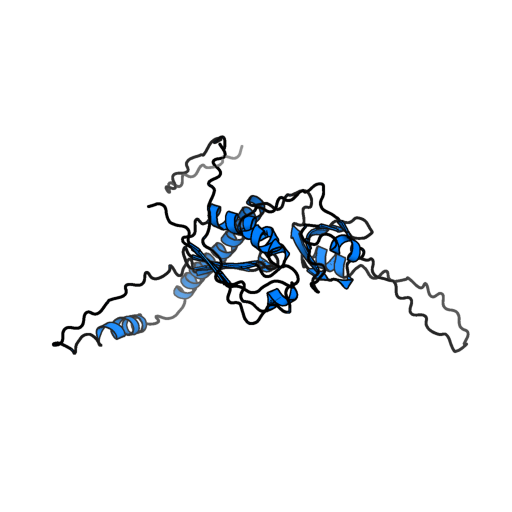S A C 1
ATOM 2101 O O . CYS A 1 246 ? -10.202 11.044 15.025 1.00 94.94 246 CYS A O 1
ATOM 2103 N N . TYR A 1 247 ? -9.660 9.208 13.871 1.00 96.31 247 TYR A N 1
ATOM 2104 C CA . TYR A 1 247 ? -8.681 9.874 13.003 1.00 96.31 247 TYR A CA 1
ATOM 2105 C C . TYR A 1 247 ? -8.330 9.028 11.777 1.00 96.31 247 TYR A C 1
ATOM 2107 O O . TYR A 1 247 ? -8.524 7.811 11.749 1.00 96.31 247 TYR A O 1
ATOM 2115 N N . ARG A 1 248 ? -7.713 9.657 10.771 1.00 98.00 248 ARG A N 1
ATOM 2116 C CA . ARG A 1 248 ? -7.078 8.931 9.668 1.00 98.00 248 ARG A CA 1
ATOM 2117 C C . ARG A 1 248 ? -5.817 8.229 10.152 1.00 98.00 248 ARG A C 1
ATOM 2119 O O . ARG A 1 248 ? -4.785 8.870 10.356 1.00 98.00 248 ARG A O 1
ATOM 2126 N N . LEU A 1 249 ? -5.893 6.913 10.313 1.00 98.19 249 LEU A N 1
ATOM 2127 C CA . LEU A 1 249 ? -4.769 6.074 10.703 1.00 98.19 249 LEU A CA 1
ATOM 2128 C C . LEU A 1 249 ? -3.760 5.905 9.567 1.00 98.19 249 LEU A C 1
ATOM 2130 O O . LEU A 1 249 ? -2.583 5.991 9.845 1.00 98.19 249 LEU A O 1
ATOM 2134 N N . ILE A 1 250 ? -4.155 5.690 8.314 1.00 98.56 250 ILE A N 1
ATOM 2135 C CA . ILE A 1 250 ? -3.216 5.628 7.175 1.00 98.56 250 ILE A CA 1
ATOM 2136 C C . ILE A 1 250 ? -3.690 6.587 6.085 1.00 98.56 250 ILE A C 1
ATOM 2138 O O . ILE A 1 250 ? -4.860 6.570 5.706 1.00 98.56 250 ILE A O 1
ATOM 2142 N N . ASN A 1 251 ? -2.774 7.413 5.585 1.00 97.88 251 ASN A N 1
ATOM 2143 C CA . ASN A 1 251 ? -2.978 8.438 4.568 1.00 97.88 251 ASN A CA 1
ATOM 2144 C C . ASN A 1 251 ? -2.107 8.180 3.327 1.00 97.88 251 ASN A C 1
ATOM 2146 O O . ASN A 1 251 ? -1.291 9.017 2.936 1.00 97.88 251 ASN A O 1
ATOM 2150 N N . ALA A 1 252 ? -2.290 7.010 2.717 1.00 97.62 252 ALA A N 1
ATOM 2151 C CA . ALA A 1 252 ? -1.700 6.610 1.445 1.00 97.62 252 ALA A CA 1
ATOM 2152 C C . ALA A 1 252 ? -0.180 6.860 1.363 1.00 97.62 252 ALA A C 1
ATOM 2154 O O . ALA A 1 252 ? 0.591 6.390 2.207 1.00 97.62 252 ALA A O 1
ATOM 2155 N N . GLU A 1 253 ? 0.276 7.590 0.345 1.00 95.56 253 GLU A N 1
ATOM 2156 C CA . GLU A 1 253 ? 1.685 7.929 0.136 1.00 95.56 253 GLU A CA 1
ATOM 2157 C C . GLU A 1 253 ? 2.278 8.729 1.299 1.00 95.56 253 GLU A C 1
ATOM 2159 O O . GLU A 1 253 ? 3.469 8.590 1.570 1.00 95.56 253 GLU A O 1
ATOM 2164 N N . GLY A 1 254 ? 1.462 9.502 2.023 1.00 95.75 254 GLY A N 1
ATOM 2165 C CA . GLY A 1 254 ? 1.897 10.252 3.203 1.00 95.75 254 GLY A CA 1
ATOM 2166 C C . GLY A 1 254 ? 2.428 9.359 4.330 1.00 95.75 254 GLY A C 1
ATOM 2167 O O . GLY A 1 254 ? 3.285 9.793 5.091 1.00 95.75 254 GLY A O 1
ATOM 2168 N N . ASP A 1 255 ? 1.989 8.098 4.386 1.00 96.88 255 ASP A N 1
ATOM 2169 C CA . ASP A 1 255 ? 2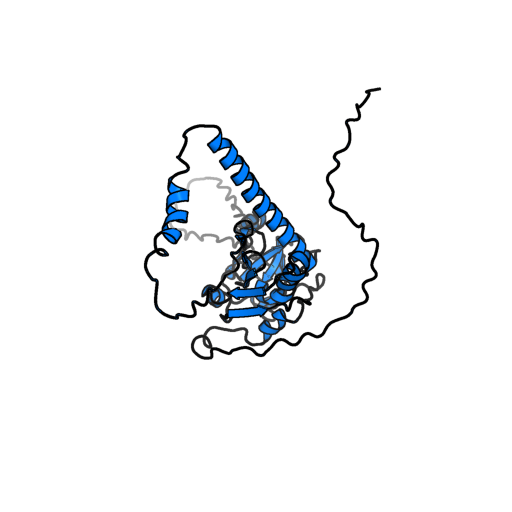.481 7.075 5.324 1.00 96.88 255 ASP A CA 1
ATOM 2170 C C . ASP A 1 255 ? 3.306 5.978 4.635 1.00 96.88 255 ASP A C 1
ATOM 2172 O O . ASP A 1 255 ? 3.545 4.905 5.195 1.00 96.88 255 ASP A O 1
ATOM 2176 N N . ASN A 1 256 ? 3.787 6.239 3.417 1.00 95.00 256 ASN A N 1
ATOM 2177 C CA . ASN A 1 256 ? 4.578 5.303 2.618 1.00 95.00 256 ASN A CA 1
ATOM 2178 C C . ASN A 1 256 ? 3.871 3.959 2.347 1.00 95.00 256 ASN A C 1
ATOM 2180 O O . ASN A 1 256 ? 4.536 2.914 2.307 1.00 95.00 256 ASN A O 1
ATOM 2184 N N . ILE A 1 257 ? 2.544 3.979 2.168 1.00 96.38 257 ILE A N 1
ATOM 2185 C CA . ILE A 1 257 ? 1.753 2.863 1.626 1.00 96.38 257 ILE A CA 1
ATOM 2186 C C . ILE A 1 257 ? 0.842 3.409 0.507 1.00 96.38 257 ILE A C 1
ATOM 2188 O O . ILE A 1 257 ? -0.341 3.668 0.736 1.00 96.38 257 ILE A O 1
ATOM 2192 N N . PRO A 1 258 ? 1.384 3.633 -0.706 1.00 96.69 258 PRO A N 1
ATOM 2193 C CA . 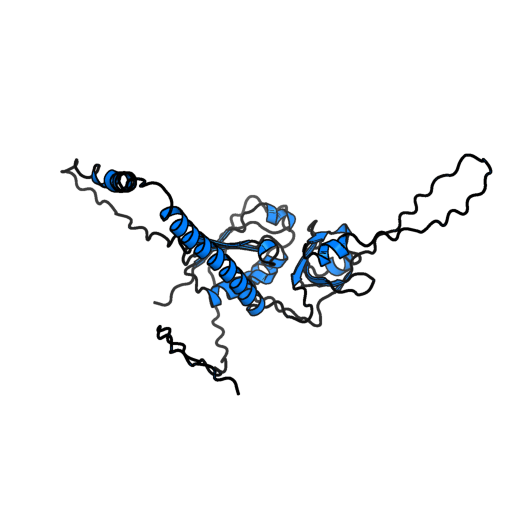PRO A 1 258 ? 0.658 4.281 -1.798 1.00 96.69 258 PRO A CA 1
ATOM 2194 C C . PRO A 1 258 ? -0.681 3.609 -2.124 1.00 96.69 258 PRO A C 1
ATOM 2196 O O . PRO A 1 258 ? -0.727 2.424 -2.456 1.00 96.69 258 PRO A O 1
ATOM 2199 N N . GLY A 1 259 ? -1.767 4.380 -2.070 1.00 96.50 259 GLY A N 1
ATOM 2200 C CA . GLY A 1 25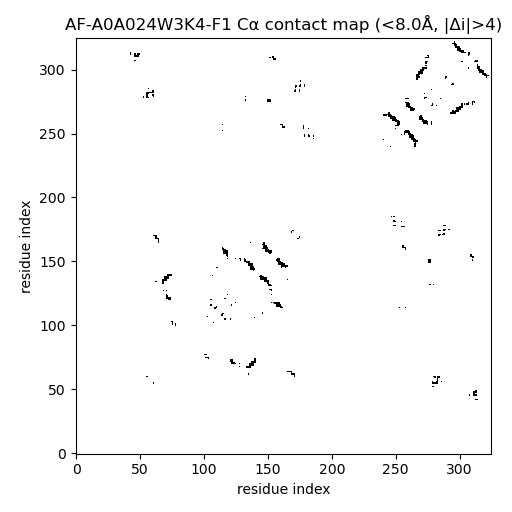9 ? -3.119 3.888 -2.338 1.00 96.50 259 GLY A CA 1
ATOM 2201 C C . GLY A 1 259 ? -3.828 3.157 -1.193 1.00 96.50 259 GLY A C 1
ATOM 2202 O O . GLY A 1 259 ? -4.901 2.610 -1.439 1.00 96.50 259 GLY A O 1
ATOM 2203 N N . LEU A 1 260 ? -3.288 3.132 0.029 1.00 98.44 260 LEU A N 1
ATOM 2204 C CA . LEU A 1 260 ? -4.000 2.618 1.205 1.00 98.44 260 LEU A CA 1
ATOM 2205 C C . LEU A 1 260 ? -4.550 3.772 2.047 1.00 98.44 260 LEU A C 1
ATOM 2207 O O . LEU A 1 260 ? -3.790 4.624 2.497 1.00 98.44 260 LEU A O 1
ATOM 2211 N N . ILE A 1 261 ? -5.850 3.771 2.331 1.00 98.62 261 ILE A N 1
ATOM 2212 C CA . ILE A 1 261 ? -6.446 4.680 3.320 1.00 98.62 261 ILE A CA 1
ATOM 2213 C C . ILE A 1 261 ? -7.079 3.848 4.426 1.00 98.62 261 ILE A C 1
ATOM 2215 O O . ILE A 1 261 ? -7.825 2.909 4.149 1.00 98.62 261 ILE A O 1
ATOM 2219 N N . ILE A 1 262 ? -6.790 4.198 5.679 1.00 98.56 262 ILE A N 1
ATOM 2220 C CA . ILE A 1 262 ? -7.434 3.597 6.849 1.00 98.56 262 ILE A CA 1
ATOM 2221 C C . ILE A 1 262 ? -7.895 4.720 7.765 1.00 98.56 262 ILE A C 1
ATOM 2223 O O . ILE A 1 262 ? -7.069 5.472 8.277 1.00 98.56 262 ILE A O 1
ATOM 2227 N N . ASP A 1 263 ? -9.198 4.799 7.999 1.00 98.50 263 ASP A N 1
ATOM 2228 C CA . ASP A 1 263 ? -9.802 5.696 8.978 1.00 98.50 263 ASP A CA 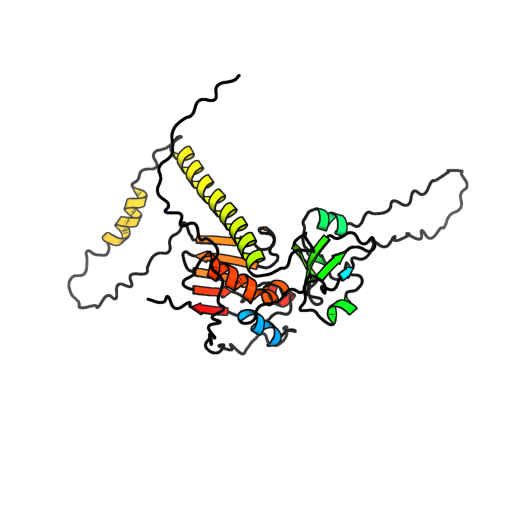1
ATOM 2229 C C . ASP A 1 263 ? -10.228 4.872 10.202 1.00 98.50 263 ASP A C 1
ATOM 2231 O O . ASP A 1 263 ? -10.850 3.814 10.066 1.00 98.50 263 ASP A O 1
ATOM 2235 N N . ARG A 1 264 ? -9.856 5.334 11.396 1.00 97.56 264 ARG A N 1
ATOM 2236 C CA . ARG A 1 264 ? -10.220 4.726 12.677 1.00 97.56 264 ARG A CA 1
ATOM 2237 C C . ARG A 1 264 ? -11.366 5.513 13.298 1.00 97.56 264 ARG A C 1
ATOM 2239 O O . ARG A 1 264 ? -11.321 6.740 13.323 1.00 97.56 264 ARG A O 1
ATOM 2246 N N . TYR A 1 265 ? -12.345 4.785 13.817 1.00 96.12 265 TYR A N 1
ATOM 2247 C CA . TYR A 1 265 ? -13.478 5.277 14.586 1.00 96.12 265 TYR A CA 1
ATOM 2248 C C . TYR A 1 265 ? -13.611 4.400 15.831 1.00 96.12 265 TYR A C 1
ATOM 2250 O O . TYR A 1 265 ? -14.339 3.409 15.824 1.00 96.12 265 TYR A O 1
ATOM 2258 N N . ASP A 1 266 ? -12.865 4.730 16.883 1.00 94.75 266 ASP A N 1
ATOM 2259 C CA . ASP A 1 266 ? -12.788 3.916 18.101 1.00 94.75 266 ASP A CA 1
ATOM 2260 C C . ASP A 1 266 ? -12.261 2.490 17.816 1.00 94.75 266 ASP A C 1
ATOM 2262 O O . ASP A 1 266 ? -11.152 2.341 17.288 1.00 94.75 266 ASP A O 1
ATOM 2266 N N . ASP A 1 267 ? -13.041 1.448 18.113 1.00 93.06 267 ASP A N 1
ATOM 2267 C CA . ASP A 1 267 ? -12.737 0.044 17.796 1.00 93.06 267 ASP A CA 1
ATOM 2268 C C . ASP A 1 267 ? -13.177 -0.376 16.375 1.00 93.06 267 ASP A C 1
ATOM 2270 O O . ASP A 1 267 ? -13.138 -1.561 16.024 1.00 93.06 267 ASP A O 1
ATOM 2274 N N . PHE A 1 268 ? -13.631 0.569 15.550 1.00 95.19 268 PHE A N 1
ATOM 2275 C CA . PHE A 1 268 ? -14.112 0.332 14.190 1.00 95.19 268 PHE A CA 1
ATOM 2276 C C . PHE A 1 268 ? -13.172 0.949 13.159 1.00 95.19 268 PHE A C 1
ATOM 2278 O O . PHE A 1 268 ? -12.664 2.056 13.334 1.00 95.19 268 PHE A O 1
ATOM 2285 N N . PHE A 1 269 ? -12.956 0.249 12.048 1.00 97.44 269 PHE A N 1
ATOM 2286 C CA . PHE A 1 269 ? -12.010 0.682 11.019 1.00 97.44 269 PHE A CA 1
ATOM 2287 C C . PHE A 1 269 ? -12.675 0.716 9.652 1.00 97.44 269 PHE A C 1
ATOM 2289 O O . PHE A 1 269 ? -13.353 -0.229 9.259 1.00 97.44 269 PHE A O 1
ATOM 2296 N N . SER A 1 270 ? -12.454 1.792 8.909 1.00 97.56 270 SER A N 1
ATOM 2297 C CA . SER A 1 270 ? -12.821 1.910 7.502 1.00 97.56 270 SER A CA 1
ATOM 2298 C C . SER A 1 270 ? -11.557 1.802 6.652 1.00 97.56 270 SER A C 1
ATOM 2300 O O . SER A 1 270 ? -10.655 2.621 6.802 1.00 97.56 270 SER A O 1
ATOM 2302 N N . ILE A 1 271 ? -11.479 0.811 5.762 1.00 97.88 271 ILE A N 1
ATOM 2303 C CA . ILE A 1 271 ? -10.304 0.546 4.919 1.00 97.88 271 ILE A CA 1
ATOM 2304 C C . ILE A 1 271 ? -10.650 0.764 3.446 1.00 97.88 271 ILE A C 1
ATOM 2306 O O . ILE A 1 271 ? -11.673 0.273 2.959 1.00 97.88 271 ILE A O 1
ATOM 2310 N N . GLN A 1 272 ? -9.770 1.465 2.734 1.00 97.62 272 GLN A N 1
ATOM 2311 C CA . GLN A 1 272 ? -9.806 1.618 1.284 1.00 97.62 272 GLN A CA 1
ATOM 2312 C C . GLN A 1 272 ? -8.498 1.100 0.685 1.00 97.62 272 GLN A C 1
ATOM 2314 O O . GLN A 1 272 ? -7.431 1.683 0.883 1.00 97.62 272 GLN A O 1
ATOM 2319 N N . HIS A 1 273 ? -8.592 0.019 -0.078 1.00 96.69 273 HIS A N 1
ATOM 2320 C CA . HIS A 1 273 ? -7.541 -0.404 -0.992 1.00 96.69 273 HIS A CA 1
ATOM 2321 C C . HIS A 1 273 ? -7.829 0.322 -2.305 1.00 96.69 273 HIS A C 1
ATOM 2323 O O . HIS A 1 273 ? -8.843 0.055 -2.929 1.00 96.69 273 HIS A O 1
ATOM 2329 N N . ILE A 1 274 ? -7.038 1.303 -2.718 1.00 96.25 274 ILE A N 1
ATOM 2330 C CA . ILE A 1 274 ? -7.359 2.101 -3.917 1.00 96.25 274 ILE A CA 1
ATOM 2331 C C . ILE A 1 274 ? -6.676 1.522 -5.155 1.00 96.25 274 ILE A C 1
ATOM 2333 O O . ILE A 1 274 ? -7.234 1.547 -6.251 1.00 96.25 274 ILE A O 1
ATOM 2337 N N . THR A 1 275 ? -5.471 0.989 -4.971 1.00 95.88 275 THR A N 1
ATOM 2338 C CA . THR A 1 275 ? -4.592 0.515 -6.043 1.00 95.88 275 THR A CA 1
ATOM 2339 C C . THR A 1 275 ? -4.627 -1.000 -6.175 1.00 95.88 275 THR A C 1
ATOM 2341 O O . THR A 1 275 ? -4.947 -1.708 -5.216 1.00 95.88 275 THR A O 1
ATOM 2344 N N . LEU A 1 276 ? -4.251 -1.513 -7.353 1.00 94.44 276 LEU A N 1
ATOM 2345 C CA . LEU A 1 276 ? -4.135 -2.958 -7.578 1.00 94.44 276 LEU A CA 1
ATOM 2346 C C . LEU A 1 276 ? -3.189 -3.611 -6.561 1.00 94.44 276 LEU A C 1
ATOM 2348 O O . LEU A 1 276 ? -3.490 -4.671 -6.022 1.00 94.44 276 LEU A O 1
ATOM 2352 N N . GLY A 1 277 ? -2.077 -2.939 -6.258 1.00 95.31 277 GLY A N 1
ATOM 2353 C CA . GLY A 1 277 ? -1.109 -3.388 -5.262 1.00 95.31 277 GLY A CA 1
ATOM 2354 C C . GLY A 1 277 ? -1.694 -3.532 -3.860 1.00 95.31 277 GLY A C 1
ATOM 2355 O O . GLY A 1 277 ? -1.434 -4.528 -3.192 1.00 95.31 277 GLY A O 1
ATOM 2356 N N . CYS A 1 278 ? -2.507 -2.569 -3.418 1.00 96.06 278 CYS A N 1
ATOM 2357 C CA . CYS A 1 278 ? -3.188 -2.659 -2.127 1.00 96.06 278 CYS A CA 1
ATOM 2358 C C . CYS A 1 278 ? -4.227 -3.782 -2.100 1.00 96.06 278 CYS A C 1
ATOM 2360 O O . CYS A 1 278 ? -4.344 -4.454 -1.084 1.00 96.06 278 CYS A O 1
ATOM 2362 N N . GLU A 1 279 ? -4.962 -4.000 -3.194 1.00 94.12 279 GLU A N 1
ATOM 2363 C CA . GLU A 1 279 ? -5.921 -5.108 -3.289 1.00 94.12 279 GLU A CA 1
ATOM 2364 C C . GLU A 1 279 ? -5.209 -6.469 -3.232 1.00 94.12 279 GLU A C 1
ATOM 2366 O O . GLU A 1 279 ? -5.631 -7.358 -2.501 1.00 94.12 279 GLU A O 1
ATOM 2371 N N . MET A 1 280 ? -4.088 -6.606 -3.943 1.00 94.38 280 MET A N 1
ATOM 2372 C CA . MET A 1 280 ? -3.242 -7.804 -3.932 1.00 94.38 280 MET A CA 1
ATOM 2373 C C . MET A 1 280 ? -2.660 -8.100 -2.541 1.00 94.38 280 MET A C 1
ATOM 2375 O O . MET A 1 280 ? -2.518 -9.255 -2.163 1.00 94.38 280 MET A O 1
ATOM 2379 N N . LEU A 1 281 ? -2.336 -7.062 -1.768 1.00 96.44 281 LEU A N 1
ATOM 2380 C CA . LEU A 1 281 ? -1.771 -7.172 -0.417 1.00 96.44 281 LEU A CA 1
ATOM 2381 C C . LEU A 1 281 ? -2.844 -7.088 0.684 1.00 96.44 281 LEU A C 1
ATOM 2383 O O . LEU A 1 281 ? -2.497 -6.954 1.861 1.00 96.44 281 LEU A O 1
ATOM 2387 N N . ALA A 1 282 ? -4.135 -7.144 0.331 1.00 95.50 282 ALA A N 1
ATOM 2388 C CA . ALA A 1 282 ? -5.231 -6.879 1.260 1.00 95.50 282 ALA A CA 1
ATOM 2389 C C . ALA A 1 282 ? -5.195 -7.809 2.479 1.00 95.50 282 ALA A C 1
ATOM 2391 O O . ALA A 1 282 ? -5.387 -7.341 3.597 1.00 95.50 282 ALA A O 1
ATOM 2392 N N . TYR A 1 283 ? -4.891 -9.098 2.312 1.00 95.44 283 TYR A N 1
ATOM 2393 C CA . TYR A 1 283 ? -4.761 -10.039 3.424 1.00 95.44 283 TYR A CA 1
ATOM 2394 C C . TYR A 1 283 ? -3.682 -9.574 4.397 1.00 95.44 283 TYR A C 1
ATOM 2396 O O . TYR A 1 283 ? -3.965 -9.409 5.581 1.00 95.44 283 TYR A O 1
ATOM 2404 N N . ASN A 1 284 ? -2.472 -9.297 3.902 1.00 97.38 284 ASN A N 1
ATOM 2405 C CA . ASN A 1 284 ? -1.342 -8.895 4.735 1.00 97.38 284 ASN A CA 1
ATOM 2406 C C . ASN A 1 284 ? -1.637 -7.584 5.490 1.00 97.38 284 ASN A C 1
ATOM 2408 O O . ASN A 1 284 ? -1.340 -7.476 6.680 1.00 97.38 284 ASN A O 1
ATOM 2412 N N . ILE A 1 285 ? -2.268 -6.612 4.819 1.00 97.69 285 ILE A N 1
ATOM 2413 C CA . ILE A 1 285 ? -2.685 -5.322 5.397 1.00 97.69 285 ILE A CA 1
ATOM 2414 C C . ILE A 1 285 ? -3.758 -5.523 6.474 1.00 97.69 285 ILE A C 1
ATOM 2416 O O . ILE A 1 285 ? -3.631 -5.023 7.593 1.00 97.69 285 ILE A O 1
ATOM 2420 N N . ASN A 1 286 ? -4.821 -6.256 6.143 1.00 96.06 286 ASN A N 1
ATOM 2421 C CA . ASN A 1 286 ? -5.962 -6.458 7.030 1.00 96.06 286 ASN A CA 1
ATOM 2422 C C . ASN A 1 286 ? -5.557 -7.266 8.265 1.00 96.06 286 ASN A C 1
ATOM 2424 O O . ASN A 1 286 ? -5.950 -6.914 9.375 1.00 96.06 286 ASN 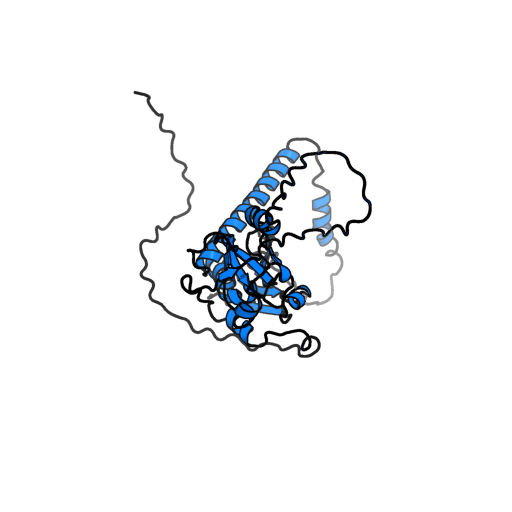A O 1
ATOM 2428 N N . HIS A 1 287 ? -4.739 -8.308 8.095 1.00 95.94 287 HIS A N 1
ATOM 2429 C CA . HIS A 1 287 ? -4.221 -9.098 9.210 1.00 95.94 287 HIS A CA 1
ATOM 2430 C C . HIS A 1 287 ? -3.308 -8.284 10.127 1.00 95.94 287 HIS A C 1
ATOM 2432 O O . HIS A 1 287 ? -3.411 -8.437 11.340 1.00 95.94 287 HIS A O 1
ATOM 2438 N N . ALA A 1 288 ? -2.508 -7.356 9.594 1.00 97.56 288 ALA A N 1
ATOM 2439 C CA . ALA A 1 288 ? -1.718 -6.452 10.427 1.00 97.56 288 ALA A CA 1
ATOM 2440 C C . ALA A 1 288 ? -2.598 -5.552 11.319 1.00 97.56 288 ALA A C 1
ATOM 2442 O O . ALA A 1 288 ? -2.262 -5.322 12.480 1.00 97.56 288 ALA A O 1
ATOM 2443 N N . ILE A 1 289 ? -3.742 -5.072 10.813 1.00 96.06 289 ILE A N 1
ATOM 2444 C CA . ILE A 1 289 ? -4.722 -4.317 11.618 1.00 96.06 289 ILE A CA 1
ATOM 2445 C C . ILE A 1 289 ? -5.382 -5.214 12.669 1.00 96.06 289 ILE A C 1
ATOM 2447 O O . ILE A 1 289 ? -5.510 -4.799 13.821 1.00 96.06 289 ILE A O 1
ATOM 2451 N N . LEU A 1 290 ? -5.783 -6.431 12.289 1.00 94.31 290 LEU A N 1
ATOM 2452 C CA . LEU A 1 290 ? -6.391 -7.396 13.208 1.00 94.31 290 LEU A CA 1
ATOM 2453 C C . LEU A 1 290 ? -5.452 -7.723 14.374 1.00 94.31 290 LEU A C 1
ATOM 2455 O O . LEU A 1 290 ? -5.867 -7.651 15.527 1.00 94.31 290 LEU A O 1
ATOM 2459 N N . GLU A 1 291 ? -4.188 -8.024 14.078 1.00 93.25 291 GLU A N 1
ATOM 2460 C CA . GLU A 1 291 ? -3.183 -8.391 15.077 1.00 93.25 291 GLU A CA 1
ATOM 2461 C C . GLU A 1 291 ? -2.831 -7.222 16.002 1.00 93.25 291 GLU A C 1
ATOM 2463 O O . GLU A 1 291 ? -2.747 -7.393 17.217 1.00 93.25 291 GLU A O 1
ATOM 2468 N N . LEU A 1 292 ? -2.639 -6.024 15.443 1.00 95.31 292 LEU A N 1
ATOM 2469 C CA . LEU A 1 292 ? -2.142 -4.887 16.213 1.00 95.31 292 LEU A CA 1
ATOM 2470 C C . LEU A 1 292 ? -3.233 -4.182 17.026 1.00 95.31 292 LEU A C 1
ATOM 2472 O O . LEU A 1 292 ? -2.942 -3.650 18.097 1.00 95.31 292 LEU A O 1
ATOM 2476 N N . LEU A 1 293 ? -4.458 -4.108 16.497 1.00 94.38 293 LEU A N 1
ATOM 2477 C CA . LEU A 1 293 ? -5.508 -3.228 17.021 1.00 94.38 293 LEU A CA 1
ATOM 2478 C C . LEU A 1 293 ? -6.777 -3.962 17.460 1.00 94.38 293 LEU A C 1
ATOM 2480 O O . LEU A 1 293 ? -7.625 -3.320 18.072 1.00 94.38 293 LEU A O 1
ATOM 2484 N N . ASN A 1 294 ? -6.901 -5.266 17.183 1.00 93.44 294 ASN A N 1
ATOM 2485 C CA . ASN A 1 294 ? -8.028 -6.112 17.592 1.00 93.44 294 ASN A CA 1
ATOM 2486 C C . ASN A 1 294 ? -9.412 -5.435 17.412 1.00 93.44 294 ASN A C 1
ATOM 2488 O O . ASN A 1 294 ? -10.143 -5.232 18.385 1.00 93.44 294 ASN A O 1
ATOM 2492 N N . PRO A 1 295 ? -9.762 -5.018 16.182 1.00 94.62 295 PRO A N 1
ATOM 2493 C CA . PRO A 1 295 ? -10.958 -4.226 15.926 1.00 94.62 295 PRO A CA 1
ATOM 2494 C C . PRO A 1 295 ? -12.247 -5.032 16.133 1.00 94.62 295 PRO A C 1
ATOM 2496 O O . PRO A 1 295 ? -12.313 -6.213 15.796 1.00 94.62 295 PRO A O 1
ATOM 2499 N N . LYS A 1 296 ? -13.323 -4.366 16.568 1.00 93.12 296 LYS A N 1
ATOM 2500 C CA . LYS A 1 296 ? -14.672 -4.965 16.633 1.00 93.12 296 LYS A CA 1
ATOM 2501 C C . LYS A 1 296 ? -15.265 -5.189 15.242 1.00 93.12 296 LYS A C 1
ATOM 2503 O O . LYS A 1 296 ? -15.964 -6.173 14.999 1.00 93.12 296 LYS A O 1
ATOM 2508 N N . ALA A 1 297 ? -15.010 -4.273 14.308 1.00 92.88 297 ALA A N 1
ATOM 2509 C CA . ALA A 1 297 ? -15.363 -4.480 12.909 1.00 92.88 297 ALA A CA 1
ATOM 2510 C C . ALA A 1 297 ? -14.487 -3.667 11.954 1.00 92.88 297 ALA A C 1
ATOM 2512 O O . ALA A 1 297 ? -13.995 -2.585 12.277 1.00 92.88 297 ALA A O 1
ATOM 2513 N N . ILE A 1 298 ? -14.382 -4.180 10.732 1.00 94.69 298 ILE A N 1
ATOM 2514 C CA . ILE A 1 298 ? -13.756 -3.518 9.594 1.00 94.69 298 ILE A CA 1
ATOM 2515 C C . ILE A 1 298 ? -14.818 -3.311 8.509 1.00 94.69 298 ILE A C 1
ATOM 2517 O O . ILE A 1 298 ? -15.555 -4.228 8.145 1.00 94.69 298 ILE A O 1
ATOM 2521 N N . ILE A 1 299 ? -14.893 -2.104 7.964 1.00 95.00 299 ILE A N 1
ATOM 2522 C CA . ILE A 1 299 ? -15.723 -1.747 6.817 1.00 95.00 299 ILE A CA 1
ATOM 2523 C C . ILE A 1 299 ? -14.790 -1.440 5.650 1.00 95.00 299 ILE A C 1
ATOM 2525 O O . ILE A 1 299 ? -13.969 -0.535 5.714 1.00 95.00 299 ILE A O 1
ATOM 2529 N N . PHE A 1 300 ? -14.936 -2.163 4.549 1.00 95.06 300 PHE A N 1
ATOM 2530 C CA . PHE A 1 300 ? -14.250 -1.851 3.304 1.00 95.06 300 PHE A CA 1
ATOM 2531 C C . PHE A 1 300 ? -15.067 -0.821 2.524 1.00 95.06 300 PHE A C 1
ATOM 2533 O O . PHE A 1 300 ? -16.198 -1.102 2.113 1.00 95.06 300 PHE A O 1
ATOM 2540 N N . ARG A 1 301 ? -14.489 0.366 2.327 1.00 95.06 301 ARG A N 1
ATOM 2541 C CA . ARG A 1 301 ? -15.057 1.498 1.575 1.00 95.06 301 ARG A CA 1
ATOM 2542 C C . ARG A 1 301 ? -14.394 1.630 0.204 1.00 95.06 301 ARG A C 1
ATOM 2544 O O . ARG A 1 301 ? -13.968 2.701 -0.213 1.00 95.06 301 ARG A O 1
ATOM 2551 N N . ASN A 1 302 ? -14.325 0.511 -0.513 1.00 93.88 302 ASN A N 1
ATOM 2552 C CA . ASN A 1 302 ? -13.785 0.427 -1.870 1.00 93.88 302 ASN A CA 1
ATOM 2553 C C . ASN A 1 302 ? -14.803 0.913 -2.928 1.00 93.88 302 ASN A C 1
ATOM 2555 O O . ASN A 1 302 ? -14.792 0.449 -4.064 1.00 93.88 302 ASN A O 1
ATOM 2559 N N . ASP A 1 303 ? -15.701 1.835 -2.568 1.00 91.81 303 ASP A N 1
ATOM 2560 C CA . ASP A 1 303 ? -16.768 2.404 -3.404 1.00 91.81 303 ASP A CA 1
ATOM 2561 C C . ASP A 1 303 ? -16.374 3.694 -4.141 1.00 91.81 303 ASP A C 1
ATOM 2563 O O . ASP A 1 303 ? -17.229 4.390 -4.687 1.00 91.81 303 ASP A O 1
ATOM 2567 N N . ILE A 1 304 ? -15.082 4.016 -4.161 1.00 92.38 304 ILE A N 1
ATOM 2568 C CA . ILE A 1 304 ? -14.549 5.233 -4.778 1.00 92.38 304 ILE A CA 1
ATOM 2569 C C . ILE A 1 304 ? -14.260 5.034 -6.275 1.00 92.38 304 ILE A C 1
ATOM 2571 O O . ILE A 1 304 ? -13.878 3.945 -6.712 1.00 92.38 304 ILE A O 1
ATOM 2575 N N . LYS A 1 305 ? -14.420 6.085 -7.088 1.00 92.56 305 LYS A N 1
ATOM 2576 C CA . LYS A 1 305 ? -14.293 5.997 -8.558 1.00 92.56 305 LYS A CA 1
ATOM 2577 C C . LYS A 1 305 ? -12.848 5.805 -9.019 1.00 92.56 305 LYS A C 1
ATOM 2579 O O . LYS A 1 305 ? -12.623 5.243 -10.086 1.00 92.56 305 LYS A O 1
ATOM 2584 N N . GLU A 1 306 ? -11.876 6.222 -8.220 1.00 92.25 306 GLU A N 1
ATOM 2585 C CA . GLU A 1 306 ? -10.438 6.163 -8.493 1.00 92.25 306 GLU A CA 1
ATOM 2586 C C . GLU A 1 306 ? -9.957 4.725 -8.719 1.00 92.25 306 GLU A C 1
ATOM 2588 O O . GLU A 1 306 ? -9.049 4.501 -9.518 1.00 92.25 306 GLU A O 1
ATOM 2593 N N . ARG A 1 307 ? -10.625 3.733 -8.116 1.00 93.56 307 ARG A N 1
ATOM 2594 C CA . ARG A 1 307 ? -10.376 2.303 -8.371 1.00 93.56 307 ARG A CA 1
ATOM 2595 C C . ARG A 1 307 ? -10.556 1.917 -9.844 1.00 93.56 307 ARG A C 1
ATOM 2597 O O . ARG A 1 307 ? -9.885 1.008 -10.330 1.00 93.56 307 ARG A O 1
ATOM 2604 N N . LEU A 1 308 ? -11.391 2.640 -10.593 1.00 91.31 308 LEU A N 1
ATOM 2605 C CA . LEU A 1 308 ? -11.568 2.420 -12.032 1.00 91.31 308 LEU A CA 1
ATOM 2606 C C . LEU A 1 308 ? -10.315 2.800 -12.841 1.00 91.31 308 LEU A C 1
ATOM 2608 O O . LEU A 1 308 ? -10.076 2.207 -13.896 1.00 91.31 308 LEU A O 1
ATOM 2612 N N . ASN A 1 309 ? -9.477 3.719 -12.344 1.00 91.81 309 ASN A N 1
ATOM 2613 C CA . ASN A 1 309 ? -8.182 4.039 -12.963 1.00 91.81 309 ASN A CA 1
ATOM 2614 C C . ASN A 1 309 ? -7.201 2.862 -12.851 1.00 91.81 309 ASN A C 1
ATOM 2616 O O . ASN A 1 309 ? -6.347 2.678 -13.711 1.00 91.81 309 ASN A O 1
ATOM 2620 N N . GLU A 1 310 ? -7.387 2.026 -11.832 1.00 93.00 310 GLU A N 1
ATOM 2621 C CA . GLU A 1 310 ? -6.612 0.812 -11.566 1.00 93.00 310 GLU A CA 1
ATOM 2622 C C . GLU A 1 310 ? -7.275 -0.444 -12.165 1.00 93.00 310 GLU A C 1
ATOM 2624 O O . GLU A 1 310 ? -6.765 -1.552 -12.004 1.00 93.00 310 GLU A O 1
ATOM 2629 N N . LYS A 1 311 ? -8.383 -0.272 -12.906 1.00 91.62 311 LYS A N 1
ATOM 2630 C CA . LYS A 1 311 ? -9.199 -1.342 -13.517 1.00 91.62 311 LYS A CA 1
ATOM 2631 C C . LYS A 1 311 ? -9.808 -2.316 -12.502 1.00 91.62 311 LYS A C 1
ATOM 2633 O O . LYS A 1 311 ? -10.049 -3.480 -12.835 1.00 91.62 311 LYS A O 1
ATOM 2638 N N . LEU A 1 312 ? -10.077 -1.827 -11.292 1.00 89.19 312 LEU A N 1
ATOM 2639 C CA . LEU A 1 312 ? -10.649 -2.583 -10.182 1.00 89.19 312 LEU A CA 1
ATOM 2640 C C . LEU A 1 312 ? -12.166 -2.394 -10.064 1.00 89.19 312 LEU A C 1
ATOM 2642 O O . LEU A 1 312 ? -12.702 -1.324 -10.357 1.00 89.19 312 LEU A O 1
ATOM 2646 N N . GLU A 1 313 ? -12.850 -3.426 -9.565 1.00 87.81 313 GLU A N 1
ATOM 2647 C CA . GLU A 1 313 ? -14.252 -3.339 -9.142 1.00 87.81 313 GLU A CA 1
ATOM 2648 C C . GLU A 1 313 ? -14.410 -2.442 -7.916 1.00 87.81 313 GLU A C 1
ATOM 2650 O O . GLU A 1 313 ? -13.594 -2.475 -6.990 1.00 87.81 313 GLU A O 1
ATOM 2655 N N . ILE A 1 314 ? -15.485 -1.653 -7.906 1.00 89.06 314 ILE A N 1
ATOM 2656 C CA . ILE A 1 314 ? -15.895 -0.862 -6.747 1.00 89.06 314 ILE A CA 1
ATOM 2657 C C . ILE A 1 314 ? -16.893 -1.658 -5.907 1.00 89.06 314 ILE A C 1
ATOM 2659 O O . ILE A 1 314 ? -17.818 -2.265 -6.446 1.00 89.06 314 ILE A O 1
ATOM 2663 N N . TYR A 1 315 ? -16.713 -1.674 -4.589 1.00 87.38 315 TYR A N 1
ATOM 2664 C CA . TYR A 1 315 ? -17.573 -2.434 -3.683 1.00 87.38 315 TYR A CA 1
ATOM 2665 C C . TYR A 1 315 ? -17.557 -1.881 -2.253 1.00 87.38 315 TYR A C 1
ATOM 2667 O O . TYR A 1 315 ? -16.613 -1.216 -1.830 1.00 87.38 315 TYR A O 1
ATOM 2675 N N . LYS A 1 316 ? -18.596 -2.221 -1.481 1.00 88.06 316 LYS A N 1
ATOM 2676 C CA . LYS A 1 316 ? -18.615 -2.092 -0.017 1.00 88.06 316 LYS A CA 1
ATOM 2677 C C . LYS A 1 316 ? -18.736 -3.468 0.607 1.00 88.06 316 LYS A C 1
ATOM 2679 O O . LYS A 1 316 ? -19.483 -4.303 0.107 1.00 88.06 316 LYS A O 1
ATOM 2684 N N . LYS A 1 317 ? -18.027 -3.699 1.707 1.00 86.25 317 LYS A N 1
ATOM 2685 C CA . LYS A 1 317 ? -18.117 -4.948 2.472 1.00 86.25 317 LYS A CA 1
ATOM 2686 C C . LYS A 1 317 ? -17.938 -4.658 3.954 1.00 86.25 317 LYS A C 1
ATOM 2688 O O . LYS A 1 317 ? -17.130 -3.815 4.321 1.00 86.25 317 LYS A O 1
ATOM 2693 N N . LYS A 1 318 ? -18.650 -5.389 4.805 1.00 85.88 318 LYS A N 1
ATOM 2694 C CA . LYS A 1 318 ? -18.434 -5.388 6.254 1.00 85.88 318 LYS A CA 1
ATOM 2695 C C . LYS A 1 318 ? -17.776 -6.701 6.668 1.00 85.88 318 LYS A C 1
ATOM 2697 O O . LYS A 1 318 ? -18.168 -7.766 6.197 1.00 85.88 318 LYS A O 1
ATOM 2702 N N . ARG A 1 319 ? -16.793 -6.623 7.554 1.00 82.06 319 ARG A N 1
ATOM 2703 C CA . ARG A 1 319 ? -16.193 -7.748 8.267 1.00 82.06 319 ARG A CA 1
ATOM 2704 C C . ARG A 1 319 ? -16.418 -7.513 9.755 1.00 82.06 319 ARG A C 1
ATOM 2706 O O . ARG A 1 319 ? -15.929 -6.535 10.308 1.00 82.06 319 ARG A O 1
ATOM 2713 N N . ILE A 1 320 ? -17.224 -8.372 10.367 1.00 75.88 320 ILE A N 1
ATOM 2714 C CA . ILE A 1 320 ? -17.496 -8.345 11.804 1.00 75.88 320 ILE A CA 1
ATOM 2715 C C . ILE A 1 320 ? -16.617 -9.416 12.424 1.00 75.88 320 ILE A C 1
ATOM 2717 O O . ILE A 1 320 ? -16.743 -10.582 12.050 1.00 75.88 320 ILE A O 1
ATOM 2721 N N . GLU A 1 321 ? -15.753 -9.025 13.350 1.00 68.44 321 GLU A N 1
ATOM 2722 C CA . GLU A 1 321 ? -15.071 -9.993 14.196 1.00 68.44 321 GLU A CA 1
ATOM 2723 C C . GLU A 1 321 ? -16.015 -10.285 15.361 1.00 68.44 321 GLU A C 1
ATOM 2725 O O . GLU A 1 321 ? -16.419 -9.386 16.101 1.00 68.44 321 GLU A O 1
ATOM 2730 N N . LYS A 1 322 ? -16.463 -11.539 15.480 1.00 52.75 322 LYS A N 1
ATOM 2731 C CA . LYS A 1 322 ? -17.206 -11.953 16.669 1.00 52.75 322 LYS A CA 1
ATOM 2732 C C . LYS A 1 322 ? -16.218 -11.881 17.826 1.00 52.75 322 LYS A C 1
ATOM 2734 O O . LYS A 1 322 ? -15.306 -12.700 17.892 1.00 52.75 322 LYS A O 1
ATOM 2739 N N . THR A 1 323 ? -16.392 -10.921 18.728 1.00 43.44 323 THR A N 1
ATOM 2740 C CA . THR A 1 323 ? -15.773 -10.990 20.051 1.00 43.44 323 THR A CA 1
ATOM 2741 C C . THR A 1 323 ? -16.155 -12.335 20.655 1.00 43.44 323 THR A C 1
ATOM 2743 O O . THR A 1 323 ? -17.339 -12.596 20.871 1.00 43.44 323 THR A O 1
ATOM 2746 N N . CYS A 1 324 ? -15.169 -13.209 20.867 1.00 32.19 324 CYS A N 1
ATOM 2747 C CA . CYS A 1 324 ? -15.324 -14.319 21.794 1.00 32.19 324 CYS A CA 1
ATOM 2748 C C . CYS A 1 324 ? -15.659 -13.689 23.148 1.00 32.19 324 CYS A C 1
ATOM 2750 O O . CYS A 1 324 ? -14.822 -12.979 23.706 1.00 32.19 324 CYS A O 1
ATOM 2752 N N . VAL A 1 325 ? -16.908 -13.861 23.579 1.00 31.66 325 VAL A N 1
ATOM 2753 C CA . VAL A 1 325 ? -17.361 -13.554 24.939 1.00 31.66 325 VAL A CA 1
ATOM 2754 C C . VAL A 1 325 ? -16.773 -1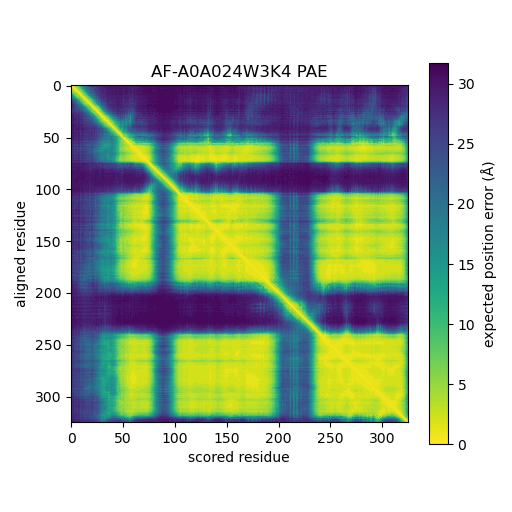4.586 25.886 1.00 31.66 325 VAL A C 1
ATOM 2756 O O . VAL A 1 325 ? -16.755 -15.776 25.488 1.00 31.66 325 VAL A O 1
#

Secondary structure (DSSP, 8-state):
-PPPPP--------------------------PPPP----SS-TTS-S--TTTGGGGTS-----GGGPPEEEEPPPP---------------------------HHHHHHHTT--EEEGGGBSSHHHHTT--SS-EEEEETT--EEEEEEE-TTSSEEEEEEES-TTS--SHHHHHHHHHHHHHHHHHHHHHHHHHHHHHTTSS----TTHHHHHHHTTTSSTTS--S--------------GGGEEEEEEGGGGT-TTEEEEEETTEEEEEE-SHHHHHTHHHHHHHHHHHH--SEEEEEE--GGGGGGTPPPEEEEEE-----

Sequence (325 aa):
MLKVHIIKTWKGFIKRQPFSSVLYEQKRKEYVSPPFEKNKDKFKKNTKFKEELYKYHYEEYIDCVNSRPILYLKDEEIYEHEHEDNVETSHNNSNNNKKKKKKNTHDKRLKRNIPFIYSNEIQNLEELKKNPFVLVNVKNMKNESFGVATFNPYSLISARIISNNTLFSININFFIEKIKNSLQWRYKLMTNHENQENDIHSSSHNVNNENIKEFINFDEQQNKINNSTENHIHTYTYHTLNPKLCYRLINAEGDNIPGLIIDRYDDFFSIQHITLGCEMLAYNINHAILELLNPKAIIFRNDIKERLNEKLEIYKKKRIEKTCV

InterPro domains:
  IPR036974 PUA domain superfamily [G3DSA:2.30.130.10] (101-166)
  IPR041532 RlmI-like, PUA domain [PF17785] (103-163)